Protein 6MPT (pdb70)

Structure (mmCIF, N/CA/C/O backbone):
data_6MPT
#
_entry.id   6MPT
#
_cell.length_a   66.231
_cell.length_b   66.231
_cell.length_c   140.036
_cell.angle_alpha   90.000
_cell.angle_beta   90.000
_cell.angle_gamma   90.000
#
_symmetry.space_group_name_H-M   'P 41 21 2'
#
loop_
_entity.id
_entity.type
_entity.pdbx_description
1 polymer 'Polyisoprenyl-teichoic acid--peptidoglycan teichoic acid transferase TagT'
2 non-polymer 2-(acetylamino)-2-deoxy-1-O-[(S)-{[(R)-{[(2Z,6Z,10E,14E,18E)-3,7,11,15,19,23-hexamethyltetracosa-2,6,10,14,18,22-hexaen-1-yl]oxy}(hydroxy)phosphoryl]oxy}(hydroxy)phosphoryl]-alpha-D-glucopyranose
3 non-polymer 'CHLORIDE ION'
4 water water
#
loop_
_atom_site.group_PDB
_atom_site.id
_atom_site.type_symbol
_atom_site.label_atom_id
_atom_site.label_alt_id
_atom_site.label_comp_id
_atom_site.label_asym_id
_atom_site.label_entity_id
_atom_site.label_seq_id
_atom_site.pdbx_PDB_ins_code
_atom_site.Cartn_x
_atom_site.Cartn_y
_atom_site.Cartn_z
_atom_site.occupancy
_atom_site.B_iso_or_equiv
_atom_site.auth_seq_id
_atom_site.auth_comp_id
_atom_site.auth_asym_id
_atom_site.auth_atom_id
_atom_site.pdbx_PDB_model_num
ATOM 1 N N . HIS A 1 7 ? -30.105 7.167 3.264 1.00 69.06 51 HIS A N 1
ATOM 2 C CA . HIS A 1 7 ? -30.655 7.113 1.915 1.00 69.35 51 HIS A CA 1
ATOM 3 C C . HIS A 1 7 ? -31.315 8.445 1.568 1.00 71.46 51 HIS A C 1
ATOM 4 O O . HIS A 1 7 ? -32.327 8.816 2.163 1.00 70.08 51 HIS A O 1
ATOM 17 N N . VAL A 1 8 ? -30.734 9.164 0.609 1.00 77.22 52 VAL A N 1
ATOM 18 C CA . VAL A 1 8 ? -31.250 10.462 0.182 1.00 80.79 52 VAL A CA 1
ATOM 19 C C . VAL A 1 8 ? -31.168 10.529 -1.337 1.00 68.99 52 VAL A C 1
ATOM 20 O O . VAL A 1 8 ? -30.087 10.365 -1.912 1.00 68.00 52 VAL A O 1
ATOM 33 N N . SER A 1 9 ? -32.303 10.763 -1.987 1.00 72.47 53 SER A N 1
ATOM 34 C CA . SER A 1 9 ? -32.344 10.814 -3.440 1.00 73.66 53 SER A CA 1
ATOM 35 C C . SER A 1 9 ? -31.825 12.154 -3.948 1.00 60.23 53 SER A C 1
ATOM 36 O O . SER A 1 9 ? -31.961 13.191 -3.292 1.00 51.72 53 SER A O 1
ATOM 44 N N . LEU A 1 10 ? -31.217 12.121 -5.131 1.00 54.13 54 LEU A N 1
ATOM 45 C CA . LEU A 1 10 ? -30.742 13.335 -5.773 1.00 50.64 54 LEU A CA 1
ATOM 46 C C . LEU A 1 10 ? -31.894 14.054 -6.467 1.00 51.17 54 LEU A C 1
ATOM 47 O O . LEU A 1 10 ? -32.863 13.436 -6.916 1.00 51.46 54 LEU A O 1
ATOM 63 N N . ALA A 1 11 ? -31.774 15.378 -6.556 1.00 45.66 55 ALA A N 1
ATOM 64 C CA . ALA A 1 11 ? -32.809 16.190 -7.181 1.00 50.07 55 ALA A CA 1
ATOM 65 C C . ALA A 1 11 ? -32.929 15.952 -8.680 1.00 53.94 55 ALA A C 1
ATOM 66 O O . ALA A 1 11 ? -33.905 16.409 -9.283 1.00 56.15 55 ALA A O 1
ATOM 73 N N . ARG A 1 12 ? -31.973 15.253 -9.292 1.00 51.66 56 ARG A N 1
ATOM 74 C CA . ARG A 1 12 ? -31.945 15.115 -10.744 1.00 48.69 56 ARG A CA 1
ATOM 75 C C . ARG A 1 12 ? -32.885 14.035 -11.268 1.00 48.31 56 ARG A C 1
ATOM 76 O O . ARG A 1 12 ? -33.255 14.083 -12.446 1.00 48.26 56 ARG A O 1
ATOM 97 N N . GLY A 1 13 ? -33.274 13.068 -10.439 1.00 49.06 57 GLY A N 1
ATOM 98 C CA . GLY A 1 13 ? -34.213 12.046 -10.868 1.00 49.82 57 GLY A CA 1
ATOM 99 C C . GLY A 1 13 ? -33.776 10.628 -10.562 1.00 47.24 57 GLY A C 1
ATOM 100 O O . GLY A 1 13 ? -33.023 10.393 -9.612 1.00 53.26 57 GLY A O 1
ATOM 104 N N . GLU A 1 14 ? -34.246 9.671 -11.366 1.00 47.55 58 GLU A N 1
ATOM 105 C CA . GLU A 1 14 ? -33.958 8.263 -11.113 1.00 48.25 58 GLU A CA 1
ATOM 106 C C . GLU A 1 14 ? -32.552 7.885 -11.564 1.00 43.90 58 GLU A C 1
ATOM 107 O O . GLU A 1 14 ? -31.866 7.111 -10.886 1.00 41.61 58 GLU A O 1
ATOM 119 N N . GLN A 1 15 ? -32.116 8.401 -12.711 1.00 33.97 59 GLN A N 1
ATOM 120 C CA . GLN A 1 15 ? -30.782 8.143 -13.226 1.00 29.82 59 GLN A CA 1
ATOM 121 C C . GLN A 1 15 ? -30.162 9.452 -13.689 1.00 28.29 59 GLN A C 1
ATOM 122 O O . GLN A 1 15 ? -30.848 10.462 -13.868 1.00 27.66 59 GLN A O 1
ATOM 136 N N . SER A 1 16 ? -28.845 9.422 -13.877 1.00 26.41 60 SER A N 1
ATOM 137 C CA . SER A 1 16 ? -28.124 10.616 -14.294 1.00 25.92 60 SER A CA 1
ATOM 138 C C . SER A 1 16 ? -28.698 11.164 -15.592 1.00 24.43 60 SER A C 1
ATOM 139 O O . SER A 1 16 ? -29.010 10.412 -16.518 1.00 25.99 60 SER A O 1
ATOM 147 N N . VAL A 1 17 ? -28.819 12.492 -15.664 1.00 27.40 61 VAL A N 1
ATOM 148 C CA . VAL A 1 17 ? -29.316 13.119 -16.881 1.00 27.84 61 VAL A CA 1
ATOM 149 C C . VAL A 1 17 ? -28.332 12.957 -18.031 1.00 28.70 61 VAL A C 1
ATOM 150 O O . VAL A 1 17 ? -28.703 13.161 -19.192 1.00 31.73 61 VAL A O 1
ATOM 163 N N . LYS A 1 18 ? -27.079 12.595 -17.742 1.00 27.47 62 LYS A N 1
ATOM 164 C CA . LYS A 1 18 ? -26.079 12.431 -18.790 1.00 28.96 62 LYS A CA 1
ATOM 165 C C . LYS A 1 18 ? -26.255 11.144 -19.583 1.00 28.72 62 LYS A C 1
ATOM 166 O O . LYS A 1 18 ? -25.713 11.039 -20.688 1.00 32.44 62 LYS A O 1
ATOM 185 N N . ARG A 1 19 ? -26.992 10.169 -19.056 1.00 27.81 63 ARG A N 1
ATOM 186 C CA . ARG A 1 19 ? -27.154 8.893 -19.738 1.00 28.33 63 ARG A CA 1
ATOM 187 C C . ARG A 1 19 ? -28.230 8.997 -20.810 1.00 34.21 63 ARG A C 1
ATOM 188 O O . ARG A 1 19 ? -29.353 9.430 -20.537 1.00 29.27 63 ARG A O 1
ATOM 209 N N . ILE A 1 20 ? -27.876 8.598 -22.033 1.00 33.89 64 ILE A N 1
ATOM 210 C CA . ILE A 1 20 ? -28.813 8.646 -23.150 1.00 35.22 64 ILE A CA 1
ATOM 211 C C . ILE A 1 20 ? -29.785 7.472 -23.097 1.00 37.22 64 ILE A C 1
ATOM 212 O O . ILE A 1 20 ? -30.934 7.596 -23.537 1.00 34.21 64 ILE A O 1
ATOM 228 N N . LYS A 1 21 ? -29.352 6.330 -22.573 1.00 34.84 65 LYS A N 1
ATOM 229 C CA . LYS A 1 21 ? -30.159 5.120 -22.520 1.00 33.66 65 LYS A CA 1
ATOM 230 C C . LYS A 1 21 ? -30.548 4.802 -21.082 1.00 34.47 65 LYS A C 1
ATOM 231 O O . LYS A 1 21 ? -30.005 5.356 -20.122 1.00 30.35 65 LYS A O 1
ATOM 250 N N . GLU A 1 22 ? -31.492 3.873 -20.942 1.00 34.87 66 GLU A N 1
ATOM 251 C CA . GLU A 1 22 ? -31.927 3.442 -19.621 1.00 35.16 66 GLU A CA 1
ATOM 252 C C . GLU A 1 22 ? -30.776 2.773 -18.881 1.00 35.73 66 GLU A C 1
ATOM 253 O O . GLU A 1 22 ? -30.074 1.924 -19.436 1.00 40.02 66 GLU A O 1
ATOM 265 N N . PHE A 1 23 ? -30.591 3.159 -17.622 1.00 36.74 67 PHE A N 1
ATOM 266 C CA . PHE A 1 23 ? -29.508 2.642 -16.795 1.00 35.88 67 PHE A CA 1
ATOM 267 C C . PHE A 1 23 ? -29.936 1.341 -16.130 1.00 35.30 67 PHE A C 1
ATOM 268 O O . PHE A 1 23 ? -30.991 1.280 -15.492 1.00 36.29 67 PHE A O 1
ATOM 285 N N . ASP A 1 24 ? -29.118 0.301 -16.293 1.00 36.38 68 ASP A N 1
ATOM 286 C CA . ASP A 1 24 ? -29.348 -0.990 -15.653 1.00 36.34 68 ASP A CA 1
ATOM 287 C C . ASP A 1 24 ? -28.274 -1.205 -14.595 1.00 34.67 68 ASP A C 1
ATOM 288 O O . ASP A 1 24 ? -27.167 -1.657 -14.923 1.00 33.42 68 ASP A O 1
ATOM 297 N N . PRO A 1 25 ? -28.544 -0.912 -13.321 1.00 35.37 69 PRO A N 1
ATOM 298 C CA . PRO A 1 25 ? -27.463 -0.954 -12.322 1.00 38.23 69 PRO A CA 1
ATOM 299 C C . PRO A 1 25 ? -26.838 -2.327 -12.148 1.00 41.56 69 PRO A C 1
ATOM 300 O O . PRO A 1 25 ? -25.674 -2.416 -11.737 1.00 44.33 69 PRO A O 1
ATOM 311 N N . GLY A 1 26 ? -27.567 -3.403 -12.452 1.00 40.95 70 GLY A N 1
ATOM 312 C CA . GLY A 1 26 ? -27.022 -4.737 -12.280 1.00 38.88 70 GLY A CA 1
ATOM 313 C C . GLY A 1 26 ? -26.146 -5.215 -13.417 1.00 39.27 70 GLY A C 1
ATOM 314 O O . GLY A 1 26 ? -25.363 -6.151 -13.226 1.00 41.74 70 GLY A O 1
ATOM 318 N N . LYS A 1 27 ? -26.252 -4.592 -14.594 1.00 34.70 71 LYS A N 1
ATOM 319 C CA . LYS A 1 27 ? -25.540 -5.051 -15.777 1.00 37.13 71 LYS A CA 1
ATOM 320 C C . LYS A 1 27 ? -24.647 -3.999 -16.421 1.00 33.16 71 LYS A C 1
ATOM 321 O O . LYS A 1 27 ? -23.863 -4.349 -17.310 1.00 36.30 71 LYS A O 1
ATOM 340 N N . ASP A 1 28 ? -24.733 -2.737 -16.012 1.00 34.67 72 ASP A N 1
ATOM 341 C CA . ASP A 1 28 ? -23.986 -1.669 -16.661 1.00 29.67 72 ASP A CA 1
ATOM 342 C C . ASP A 1 28 ? -22.782 -1.251 -15.827 1.00 27.98 72 ASP A C 1
ATOM 343 O O . ASP A 1 28 ? -22.783 -1.360 -14.598 1.00 31.31 72 ASP A O 1
ATOM 352 N N . SER A 1 29 ? -21.754 -0.763 -16.515 1.00 28.56 73 SER A N 1
ATOM 353 C CA . SER A 1 29 ? -20.693 -0.035 -15.838 1.00 28.41 73 SER A CA 1
ATOM 354 C C . SER A 1 29 ? -21.283 1.199 -15.165 1.00 29.06 73 SER A C 1
ATOM 355 O O . SER A 1 29 ? -22.291 1.752 -15.611 1.00 29.35 73 SER A O 1
ATOM 363 N N . PHE A 1 30 ? -20.659 1.629 -14.070 1.00 26.75 74 PHE A N 1
ATOM 364 C CA . PHE A 1 30 ? -21.246 2.686 -13.259 1.00 24.33 74 PHE A CA 1
ATOM 365 C C . PHE A 1 30 ? -20.146 3.446 -12.540 1.00 25.73 74 PHE A C 1
ATOM 366 O O . PHE A 1 30 ? -19.013 2.974 -12.427 1.00 25.53 74 PHE A O 1
ATOM 383 N N . SER A 1 31 ? -20.501 4.631 -12.047 1.00 25.54 75 SER A N 1
ATOM 384 C CA . SER A 1 31 ? -19.570 5.521 -11.371 1.00 23.88 75 SER A CA 1
ATOM 385 C C . SER A 1 31 ? -20.073 5.850 -9.971 1.00 27.44 75 SER A C 1
ATOM 386 O O . SER A 1 31 ? -21.281 5.886 -9.716 1.00 26.34 75 SER A O 1
ATOM 394 N N . VAL A 1 32 ? -19.131 6.107 -9.068 1.00 22.27 76 VAL A N 1
ATOM 395 C CA . VAL A 1 32 ? -19.433 6.474 -7.692 1.00 22.96 76 VAL A CA 1
ATOM 396 C C . VAL A 1 32 ? -18.559 7.657 -7.310 1.00 25.00 76 VAL A C 1
ATOM 397 O O . VAL A 1 32 ? -17.334 7.600 -7.459 1.00 26.86 76 VAL A O 1
ATOM 410 N N . LEU A 1 33 ? -19.185 8.714 -6.804 1.00 22.76 77 LEU A N 1
ATOM 411 C CA . LEU A 1 33 ? -18.481 9.887 -6.302 1.00 22.34 77 LEU A CA 1
ATOM 412 C C . LEU A 1 33 ? -18.458 9.821 -4.778 1.00 25.39 77 LEU A C 1
ATOM 413 O O . LEU A 1 33 ? -19.511 9.709 -4.143 1.00 26.25 77 LEU A O 1
ATOM 429 N N . LEU A 1 34 ? -17.263 9.876 -4.197 1.00 24.90 78 LEU A N 1
ATOM 430 C CA . LEU A 1 34 ? -17.089 9.824 -2.751 1.00 23.46 78 LEU A CA 1
ATOM 431 C C . LEU A 1 34 ? -16.640 11.194 -2.264 1.00 26.80 78 LEU A C 1
ATOM 432 O O . LEU A 1 34 ? -15.590 11.692 -2.687 1.00 25.40 78 LEU A O 1
ATOM 448 N N . LEU A 1 35 ? -17.430 11.796 -1.378 1.00 25.89 79 LEU A N 1
ATOM 449 C CA . LEU A 1 35 ? -17.155 13.126 -0.849 1.00 27.15 79 LEU A CA 1
ATOM 450 C C . LEU A 1 35 ? -16.836 13.037 0.638 1.00 27.61 79 LEU A C 1
ATOM 451 O O . LEU A 1 35 ? -17.584 12.425 1.406 1.00 31.14 79 LEU A O 1
ATOM 467 N N . GLY A 1 36 ? -15.723 13.646 1.033 1.00 28.66 80 GLY A N 1
ATOM 468 C CA . GLY A 1 36 ? -15.336 13.747 2.426 1.00 31.18 80 GLY A CA 1
ATOM 469 C C . GLY A 1 36 ? -15.527 15.175 2.909 1.00 30.65 80 GLY A C 1
ATOM 470 O O . GLY A 1 36 ? -14.984 16.116 2.328 1.00 31.41 80 GLY A O 1
ATOM 474 N N . ILE A 1 37 ? -16.293 15.314 3.985 1.00 31.92 81 ILE A N 1
ATOM 475 C CA . ILE A 1 37 ? -16.700 16.609 4.514 1.00 38.41 81 ILE A CA 1
ATOM 476 C C . ILE A 1 37 ? -16.167 16.751 5.931 1.00 42.81 81 ILE A C 1
ATOM 477 O O . ILE A 1 37 ? -16.032 15.765 6.665 1.00 40.62 81 ILE A O 1
ATOM 493 N N . ASP A 1 38 ? -15.842 17.991 6.302 1.00 43.27 82 ASP A N 1
ATOM 494 C CA . ASP A 1 38 ? -15.545 18.351 7.688 1.00 49.29 82 ASP A CA 1
ATOM 495 C C . ASP A 1 38 ? -16.810 18.989 8.263 1.00 57.74 82 ASP A C 1
ATOM 496 O O . ASP A 1 38 ? -17.097 20.165 8.021 1.00 59.71 82 ASP A O 1
ATOM 505 N N . ALA A 1 39 ? -17.568 18.207 9.030 1.00 62.54 83 ALA A N 1
ATOM 506 C CA . ALA A 1 39 ? -18.874 18.624 9.522 1.00 71.19 83 ALA A CA 1
ATOM 507 C C . ALA A 1 39 ? -18.804 19.361 10.856 1.00 80.51 83 ALA A C 1
ATOM 508 O O . ALA A 1 39 ? -19.834 19.485 11.530 1.00 80.06 83 ALA A O 1
ATOM 515 N N . ARG A 1 40 ? -17.620 19.842 11.241 1.00 81.26 84 ARG A N 1
ATOM 516 C CA . ARG A 1 40 ? -17.390 20.569 12.497 1.00 79.32 84 ARG A CA 1
ATOM 517 C C . ARG A 1 40 ? -18.652 20.927 13.280 1.00 97.49 84 ARG A C 1
ATOM 518 O O . ARG A 1 40 ? -18.580 21.524 14.356 1.00 121.91 84 ARG A O 1
ATOM 522 N N . GLN A 1 49 ? -23.551 25.176 3.376 1.00 52.51 93 GLN A N 1
ATOM 523 C CA . GLN A 1 49 ? -23.005 23.840 3.581 1.00 54.90 93 GLN A CA 1
ATOM 524 C C . GLN A 1 49 ? -21.481 23.876 3.633 1.00 51.32 93 GLN A C 1
ATOM 525 O O . GLN A 1 49 ? -20.863 24.906 3.360 1.00 52.24 93 GLN A O 1
ATOM 538 N N . ALA A 1 50 ? -20.882 22.745 3.990 1.00 44.87 94 ALA A N 1
ATOM 539 C CA . ALA A 1 50 ? -19.435 22.651 4.072 1.00 42.52 94 ALA A CA 1
ATOM 540 C C . ALA A 1 50 ? -18.835 22.391 2.697 1.00 39.70 94 ALA A C 1
ATOM 541 O O . ALA A 1 50 ? -19.471 21.810 1.813 1.00 36.56 94 ALA A O 1
ATOM 548 N N . ARG A 1 51 ? -17.595 22.833 2.524 1.00 38.33 95 ARG A N 1
ATOM 549 C CA . ARG A 1 51 ? -16.844 22.499 1.324 1.00 37.31 95 ARG A CA 1
ATOM 550 C C . ARG A 1 51 ? -16.452 21.027 1.361 1.00 36.49 95 ARG A C 1
ATOM 551 O O . ARG A 1 51 ? -16.315 20.428 2.430 1.00 35.90 95 ARG A O 1
ATOM 572 N N . SER A 1 52 ? -16.275 20.438 0.182 1.00 33.06 96 SER A N 1
ATOM 573 C CA . SER A 1 52 ? -15.858 19.044 0.088 1.00 30.89 96 SER A CA 1
ATOM 574 C C . SER A 1 52 ? -14.338 18.990 -0.001 1.00 32.45 96 SER A C 1
ATOM 575 O O . SER A 1 52 ? -13.750 19.487 -0.968 1.00 32.00 96 SER A O 1
ATOM 583 N N . ASP A 1 53 ? -13.704 18.395 1.013 1.00 34.00 97 ASP A N 1
ATOM 584 C CA . ASP A 1 53 ? -12.248 18.346 1.081 1.00 35.63 97 ASP A CA 1
ATOM 585 C C . ASP A 1 53 ? -11.670 17.094 0.437 1.00 33.09 97 ASP A C 1
ATOM 586 O O . ASP A 1 53 ? -10.539 17.129 -0.058 1.00 37.77 97 ASP A O 1
ATOM 595 N N . ALA A 1 54 ? -12.411 15.989 0.443 1.00 28.42 98 ALA A N 1
ATOM 596 C CA . ALA A 1 54 ? -12.052 14.791 -0.301 1.00 28.07 98 ALA A CA 1
ATOM 597 C C . ALA A 1 54 ? -13.076 14.594 -1.407 1.00 23.69 98 ALA A C 1
ATOM 598 O O . ALA A 1 54 ? -14.283 14.666 -1.158 1.00 26.80 98 ALA A O 1
ATOM 605 N N . ASN A 1 55 ? -12.591 14.355 -2.626 1.00 25.49 99 ASN A N 1
ATOM 606 C CA . ASN A 1 55 ? -13.435 14.312 -3.825 1.00 24.95 99 ASN A CA 1
ATOM 607 C C . ASN A 1 55 ? -12.871 13.234 -4.748 1.00 24.42 99 ASN A C 1
ATOM 608 O O . ASN A 1 55 ? -12.062 13.528 -5.632 1.00 29.03 99 ASN A O 1
ATOM 619 N N . VAL A 1 56 ? -13.311 11.993 -4.553 1.00 25.05 100 VAL A N 1
ATOM 620 C CA . VAL A 1 56 ? -12.788 10.850 -5.292 1.00 24.05 100 VAL A CA 1
ATOM 621 C C . VAL A 1 56 ? -13.903 10.264 -6.146 1.00 23.79 100 VAL A C 1
ATOM 622 O O . VAL A 1 56 ? -14.959 9.885 -5.627 1.00 26.44 100 VAL A O 1
ATOM 635 N N . LEU A 1 57 ? -13.659 10.179 -7.449 1.00 23.82 101 LEU A N 1
ATOM 636 C CA . LEU A 1 57 ? -14.575 9.550 -8.389 1.00 24.05 101 LEU A CA 1
ATOM 637 C C . LEU A 1 57 ? -14.016 8.197 -8.803 1.00 23.51 101 LEU A C 1
ATOM 638 O O . LEU A 1 57 ? -12.871 8.104 -9.260 1.00 25.00 101 LEU A O 1
ATOM 654 N N . VAL A 1 58 ? -14.827 7.155 -8.657 1.00 23.52 102 VAL A N 1
ATOM 655 C CA . VAL A 1 58 ? -14.447 5.803 -9.044 1.00 23.93 102 VAL A CA 1
ATOM 656 C C . VAL A 1 58 ? -15.382 5.344 -10.150 1.00 24.48 102 VAL A C 1
ATOM 657 O O . VAL A 1 58 ? -16.608 5.406 -9.999 1.00 27.48 102 VAL A O 1
ATOM 670 N N . THR A 1 59 ? -14.804 4.883 -11.253 1.00 26.59 103 THR A N 1
ATOM 671 C CA . THR A 1 59 ? -15.561 4.348 -12.374 1.00 24.86 103 THR A CA 1
ATOM 672 C C . THR A 1 59 ? -15.288 2.856 -12.488 1.00 27.88 103 THR A C 1
ATOM 673 O O . THR A 1 59 ? -14.127 2.432 -12.525 1.00 28.85 103 THR A O 1
ATOM 684 N N . PHE A 1 60 ? -16.358 2.068 -12.543 1.00 26.89 104 PHE A N 1
ATOM 685 C CA . PHE A 1 60 ? -16.277 0.614 -12.537 1.00 28.30 104 PHE A CA 1
ATOM 686 C C . PHE A 1 60 ? -16.659 0.082 -13.911 1.00 33.03 104 PHE A C 1
ATOM 687 O O . PHE A 1 60 ? -17.778 0.315 -14.381 1.00 32.52 104 PHE A O 1
ATOM 704 N N . ASN A 1 61 ? -15.735 -0.637 -14.543 1.00 31.50 105 ASN A N 1
ATOM 705 C CA . ASN A 1 61 ? -16.001 -1.325 -15.801 1.00 31.93 105 ASN A CA 1
ATOM 706 C C . ASN A 1 61 ? -16.504 -2.722 -15.462 1.00 37.00 105 ASN A C 1
ATOM 707 O O . ASN A 1 61 ? -15.729 -3.581 -15.032 1.00 31.91 105 ASN A O 1
ATOM 718 N N . ARG A 1 62 ? -17.805 -2.947 -15.644 1.00 34.43 106 ARG A N 1
ATOM 719 C CA . ARG A 1 62 ? -18.403 -4.197 -15.190 1.00 36.31 106 ARG A CA 1
ATOM 720 C C . ARG A 1 62 ? -17.882 -5.381 -15.995 1.00 37.06 106 ARG A C 1
ATOM 721 O O . ARG A 1 62 ? -17.523 -6.419 -15.427 1.00 38.25 106 ARG A O 1
ATOM 742 N N . LYS A 1 63 ? -17.828 -5.243 -17.320 1.00 36.64 107 LYS A N 1
ATOM 743 C CA . LYS A 1 63 ? -17.388 -6.351 -18.162 1.00 42.28 107 LYS A CA 1
ATOM 744 C C . LYS A 1 63 ? -15.954 -6.750 -17.839 1.00 42.02 107 LYS A C 1
ATOM 745 O O . LYS A 1 63 ? -15.645 -7.939 -17.693 1.00 39.56 107 LYS A O 1
ATOM 749 N N . GLU A 1 64 ? -15.061 -5.766 -17.720 1.00 39.77 108 GLU A N 1
ATOM 750 C CA . GLU A 1 64 ? -13.650 -6.037 -17.475 1.00 40.49 108 GLU A CA 1
ATOM 751 C C . GLU A 1 64 ? -13.321 -6.219 -15.999 1.00 35.90 108 GLU A C 1
ATOM 752 O O 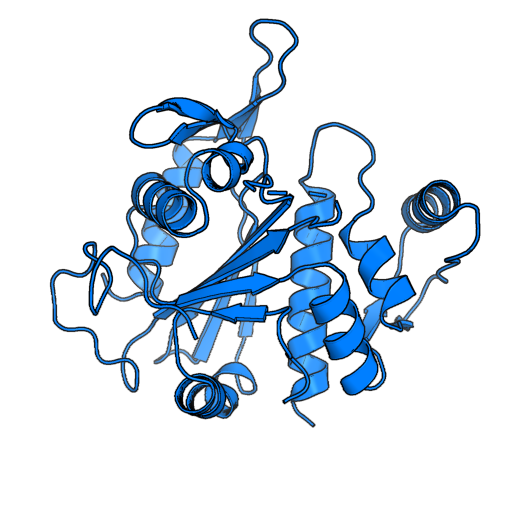. GLU A 1 64 ? -12.191 -6.605 -15.682 1.00 36.75 108 GLU A O 1
ATOM 764 N N . LYS A 1 65 ? -14.268 -5.960 -15.099 1.00 34.81 109 LYS A N 1
ATOM 765 C CA . LYS A 1 65 ? -14.034 -6.059 -13.659 1.00 33.94 109 LYS A CA 1
ATOM 766 C C . LYS A 1 65 ? -12.827 -5.219 -13.247 1.00 35.94 109 LYS A C 1
ATOM 767 O O . LYS A 1 65 ? -11.887 -5.701 -12.611 1.00 32.56 109 LYS A O 1
ATOM 786 N N . THR A 1 66 ? -12.857 -3.942 -13.619 1.00 33.23 110 THR A N 1
ATOM 787 C CA . THR A 1 66 ? -11.792 -3.012 -13.278 1.00 33.18 110 THR A CA 1
ATOM 788 C C . THR A 1 66 ? -12.386 -1.727 -12.725 1.00 33.78 110 THR A C 1
ATOM 789 O O . THR A 1 66 ? -13.528 -1.368 -13.023 1.00 32.18 110 THR A O 1
ATOM 800 N N . ALA A 1 67 ? -11.592 -1.037 -11.912 1.00 34.79 111 ALA A N 1
ATOM 801 C CA . ALA A 1 67 ? -11.966 0.252 -11.355 1.00 30.88 111 ALA A CA 1
ATOM 802 C C . ALA A 1 67 ? -10.852 1.249 -11.622 1.00 34.84 111 ALA A C 1
ATOM 803 O O . ALA A 1 67 ? -9.669 0.898 -11.575 1.00 30.39 111 ALA A O 1
ATOM 810 N N . LYS A 1 68 ? -11.236 2.487 -11.913 1.00 28.76 112 LYS A N 1
ATOM 811 C CA . LYS A 1 68 ? -10.299 3.593 -12.045 1.00 28.44 112 LYS A CA 1
ATOM 812 C C . LYS A 1 68 ? -10.687 4.673 -11.050 1.00 28.66 112 LYS A C 1
ATOM 813 O O . LYS A 1 68 ? -11.849 5.092 -11.004 1.00 25.65 112 LYS A O 1
ATOM 832 N N . MET A 1 69 ? -9.718 5.104 -10.247 1.00 25.03 113 MET A N 1
ATOM 833 C CA . MET A 1 69 ? -9.925 6.131 -9.238 1.00 25.63 113 MET A CA 1
ATOM 834 C C . MET A 1 69 ? -9.344 7.449 -9.720 1.00 25.31 113 MET A C 1
ATOM 835 O O . MET A 1 69 ? -8.270 7.482 -10.327 1.00 24.99 113 MET A O 1
ATOM 849 N N . LEU A 1 70 ? -10.058 8.533 -9.429 1.00 25.44 114 LEU A N 1
ATOM 850 C CA . LEU A 1 70 ? -9.654 9.878 -9.808 1.00 26.25 114 LEU A CA 1
ATOM 851 C C . LEU A 1 70 ? -9.924 10.807 -8.637 1.00 25.19 114 LEU A C 1
ATOM 852 O O . LEU A 1 70 ? -11.040 10.835 -8.112 1.00 24.65 114 LEU A O 1
ATOM 868 N N . SER A 1 71 ? -8.912 11.561 -8.224 1.00 22.17 115 SER A N 1
ATOM 869 C CA . SER A 1 71 ? -9.086 12.594 -7.216 1.00 22.97 115 SER A CA 1
ATOM 870 C C . SER A 1 71 ? -9.240 13.927 -7.933 1.00 24.10 115 SER A C 1
ATOM 871 O O . SER A 1 71 ? -8.360 14.328 -8.701 1.00 29.03 115 SER A O 1
ATOM 879 N N . ILE A 1 72 ? -10.364 14.594 -7.703 1.00 23.49 116 ILE A N 1
ATOM 880 C CA . ILE A 1 72 ? -10.595 15.907 -8.295 1.00 25.47 116 ILE A CA 1
ATOM 881 C C . ILE A 1 72 ? -9.921 16.933 -7.392 1.00 22.15 116 ILE A C 1
ATOM 882 O O . ILE A 1 72 ? -10.319 17.074 -6.227 1.00 26.43 116 ILE A O 1
ATOM 898 N N . PRO A 1 73 ? -8.906 17.659 -7.862 1.00 24.61 117 PRO A N 1
ATOM 899 C CA . PRO A 1 73 ? -8.251 18.645 -6.995 1.00 29.72 117 PRO A CA 1
ATOM 900 C C . PRO A 1 73 ? -9.269 19.599 -6.391 1.00 29.64 117 PRO A C 1
ATOM 901 O O . PRO A 1 73 ? -10.122 20.145 -7.091 1.00 25.38 117 PRO A O 1
ATOM 912 N N . ARG A 1 74 ? -9.181 19.792 -5.073 1.00 26.48 118 ARG A N 1
ATOM 913 C CA . ARG A 1 74 ? -10.169 20.617 -4.389 1.00 28.12 118 ARG A CA 1
ATOM 914 C C . ARG A 1 74 ? -10.201 22.031 -4.952 1.00 29.24 118 ARG A C 1
ATOM 915 O O . ARG A 1 74 ? -11.256 22.675 -4.952 1.00 27.98 118 ARG A O 1
ATOM 936 N N . ASP A 1 75 ? -9.064 22.531 -5.436 1.00 28.08 119 ASP A N 1
ATOM 937 C CA . ASP A 1 75 ? -8.973 23.880 -5.976 1.00 25.68 119 ASP A CA 1
ATOM 938 C C . ASP A 1 75 ? -9.057 23.917 -7.497 1.00 24.60 119 ASP A C 1
ATOM 939 O O . ASP A 1 75 ? -8.760 24.957 -8.096 1.00 23.28 119 ASP A O 1
ATOM 948 N N . ALA A 1 76 ? -9.462 22.818 -8.132 1.00 23.43 120 ALA A N 1
ATOM 949 C CA . ALA A 1 76 ? -9.585 22.790 -9.583 1.00 21.89 120 ALA A CA 1
ATOM 950 C C . ALA A 1 76 ? -10.480 23.924 -10.063 1.00 23.79 120 ALA A C 1
ATOM 951 O O . ALA A 1 76 ? -11.583 24.123 -9.548 1.00 24.53 120 ALA A O 1
ATOM 958 N N . TYR A 1 77 ? -9.994 24.661 -11.058 1.00 22.85 121 TYR A N 1
ATOM 959 C CA . TYR A 1 77 ? -10.689 25.825 -11.607 1.00 25.15 121 TYR A CA 1
ATOM 960 C C . TYR A 1 77 ? -11.732 25.333 -12.603 1.00 23.72 121 TYR A C 1
ATOM 961 O O . TYR A 1 77 ? -11.405 24.975 -13.738 1.00 26.03 121 TYR A O 1
ATOM 979 N N . VAL A 1 78 ? -12.999 25.302 -12.181 1.00 23.41 122 VAL A N 1
ATOM 980 C CA . VAL A 1 78 ? -14.067 24.697 -12.968 1.00 22.92 122 VAL A CA 1
ATOM 981 C C . VAL A 1 78 ? -15.313 25.569 -12.905 1.00 23.26 122 VAL A C 1
ATOM 982 O O . VAL A 1 78 ? -15.482 26.396 -12.007 1.00 23.90 122 VAL A O 1
ATOM 995 N N . ASN A 1 79 ? -16.207 25.355 -13.865 1.00 23.98 123 ASN A N 1
ATOM 996 C CA . ASN A 1 79 ? -17.496 26.029 -13.839 1.00 2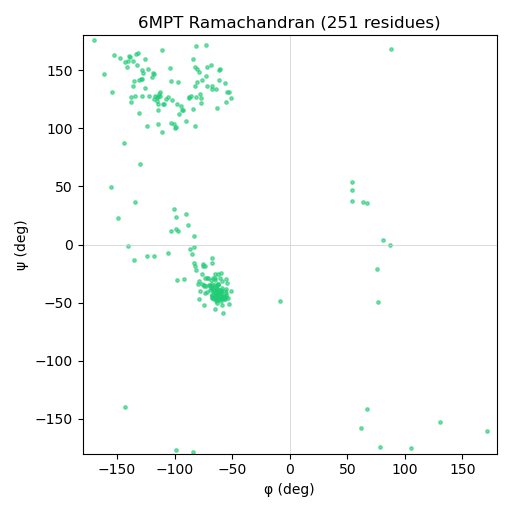4.01 123 ASN A CA 1
ATOM 997 C C . ASN A 1 79 ? -18.394 25.339 -12.824 1.00 25.69 123 ASN A C 1
ATOM 998 O O . ASN A 1 79 ? -18.650 24.135 -12.931 1.00 24.11 123 ASN A O 1
ATOM 1009 N N . ILE A 1 80 ? -18.866 26.096 -11.838 1.00 24.26 124 ILE A N 1
ATOM 1010 C CA . ILE A 1 80 ? -19.912 25.635 -10.934 1.00 24.40 124 ILE A CA 1
ATOM 1011 C C . ILE A 1 80 ? -21.237 26.166 -11.474 1.00 25.35 124 ILE A C 1
ATOM 1012 O O . ILE A 1 80 ? -21.445 27.390 -11.470 1.00 28.76 124 ILE A O 1
ATOM 1028 N N . PRO A 1 81 ? -22.133 25.314 -11.964 1.00 25.00 125 PRO A N 1
ATOM 1029 C CA . PRO A 1 81 ? -23.387 25.812 -12.539 1.00 28.82 125 PRO A CA 1
ATOM 1030 C C . PRO A 1 81 ? -24.098 26.779 -11.605 1.00 29.56 125 PRO A C 1
ATOM 1031 O O . PRO A 1 81 ? -24.369 26.466 -10.443 1.00 28.65 125 PRO A O 1
ATOM 1042 N N . GLY A 1 82 ? -24.401 27.967 -12.126 1.00 34.20 126 GLY A N 1
ATOM 1043 C CA . GLY A 1 82 ? -25.071 28.995 -11.363 1.00 33.20 126 GLY A CA 1
ATOM 1044 C C . GLY A 1 82 ? -24.155 29.893 -10.565 1.00 38.46 126 GLY A C 1
ATOM 1045 O O . GLY A 1 82 ? -24.646 30.811 -9.895 1.00 37.57 126 GLY A O 1
ATOM 1049 N N . HIS A 1 83 ? -22.842 29.666 -10.620 1.00 31.29 127 HIS A N 1
ATOM 1050 C CA . HIS A 1 83 ? -21.900 30.424 -9.813 1.00 33.30 127 HIS A CA 1
ATOM 1051 C C . HIS A 1 83 ? -20.619 30.785 -10.552 1.00 32.28 127 HIS A C 1
ATOM 1052 O O . HIS A 1 83 ? -19.758 31.446 -9.963 1.00 37.47 127 HIS A O 1
ATOM 1066 N N . GLY A 1 84 ? -20.459 30.376 -11.804 1.00 28.89 128 GLY A N 1
ATOM 1067 C CA . GLY A 1 84 ? -19.291 30.742 -12.569 1.00 30.47 128 GLY A CA 1
ATOM 1068 C C . GLY A 1 84 ? -18.074 29.910 -12.210 1.00 28.23 128 GLY A C 1
ATOM 1069 O O . GLY A 1 84 ? -18.136 28.944 -11.443 1.00 28.19 128 GLY A O 1
ATOM 1073 N N . TYR A 1 85 ? -16.945 30.299 -12.798 1.00 27.85 129 TYR A N 1
ATOM 1074 C CA . TYR A 1 85 ? -15.684 29.614 -12.543 1.00 29.76 129 TYR A CA 1
ATOM 1075 C C . TYR A 1 85 ? -15.240 29.847 -11.105 1.00 31.71 129 TYR A C 1
ATOM 1076 O O . TYR A 1 85 ? -15.296 30.968 -10.593 1.00 27.59 129 TYR A O 1
ATOM 1094 N N . ASP A 1 86 ? -14.784 28.783 -10.454 1.00 27.43 130 ASP A N 1
ATOM 1095 C CA . ASP A 1 86 ? -14.485 28.828 -9.026 1.00 24.79 130 ASP A CA 1
ATOM 1096 C C . ASP A 1 86 ? -13.767 27.533 -8.661 1.00 24.72 130 ASP A C 1
ATOM 1097 O O . ASP A 1 86 ? -13.602 26.639 -9.496 1.00 27.27 130 ASP A O 1
ATOM 1106 N N . LYS A 1 87 ? -13.336 27.440 -7.401 1.00 25.93 131 LYS A N 1
ATOM 1107 C CA . LYS A 1 87 ? -12.734 26.212 -6.893 1.00 23.57 131 LYS A CA 1
ATOM 1108 C C . LYS A 1 87 ? -13.776 25.104 -6.817 1.00 24.97 131 LYS A C 1
ATOM 1109 O O . LYS A 1 87 ? -14.876 25.310 -6.293 1.00 24.85 131 LYS A O 1
ATOM 1128 N N . PHE A 1 88 ? -13.413 23.913 -7.295 1.00 20.93 132 PHE A N 1
ATOM 1129 C CA . PHE A 1 88 ? -14.336 22.782 -7.252 1.00 22.74 132 PHE A CA 1
ATOM 1130 C C . PHE A 1 88 ? -14.917 22.576 -5.857 1.00 24.03 132 PHE A C 1
ATOM 1131 O O . PHE A 1 88 ? -16.105 22.259 -5.709 1.00 24.75 132 PHE A O 1
ATOM 1148 N N . THR A 1 89 ? -14.092 22.736 -4.821 1.00 23.70 133 THR A N 1
ATOM 1149 C CA . THR A 1 89 ? -14.529 22.439 -3.461 1.00 27.86 133 THR A CA 1
ATOM 1150 C C . THR A 1 89 ? -15.730 23.276 -3.036 1.00 29.01 133 THR A C 1
ATOM 1151 O O . THR A 1 89 ? -16.479 22.854 -2.147 1.00 27.21 133 THR A O 1
ATOM 1162 N N . HIS A 1 90 ? -15.934 24.446 -3.648 1.00 26.94 134 HIS A N 1
ATOM 1163 C CA . HIS A 1 90 ? -17.028 25.328 -3.259 1.00 28.30 134 HIS A CA 1
ATOM 1164 C C . HIS A 1 90 ? -18.387 24.852 -3.753 1.00 30.72 134 HIS A C 1
ATOM 1165 O O . HIS A 1 90 ? -19.409 25.325 -3.246 1.00 30.90 134 HIS A O 1
ATOM 1179 N N . ALA A 1 91 ? -18.432 23.935 -4.723 1.00 27.54 135 ALA A N 1
ATOM 1180 C CA . ALA A 1 91 ? -19.718 23.473 -5.235 1.00 26.28 135 ALA A CA 1
ATOM 1181 C C . ALA A 1 91 ? -20.574 22.898 -4.112 1.00 31.53 135 ALA A C 1
ATOM 1182 O O . ALA A 1 91 ? -21.766 23.207 -4.000 1.00 27.86 135 ALA A O 1
ATOM 1189 N N . HIS A 1 92 ? -19.973 22.067 -3.259 1.00 27.99 136 HIS A N 1
ATOM 1190 C CA . HIS A 1 92 ? -20.715 21.479 -2.150 1.00 30.83 136 HIS A CA 1
ATOM 1191 C C . HIS A 1 92 ? -21.141 22.539 -1.143 1.00 34.44 136 HIS A C 1
ATOM 1192 O O . HIS A 1 92 ? -22.169 22.380 -0.473 1.00 32.68 136 HIS A O 1
ATOM 1206 N N . ALA A 1 93 ? -20.372 23.622 -1.024 1.00 32.09 137 ALA A N 1
ATOM 1207 C CA . ALA A 1 93 ? -20.738 24.689 -0.100 1.00 37.39 137 ALA A CA 1
ATOM 1208 C C . ALA A 1 93 ? -21.901 25.512 -0.641 1.00 40.52 137 ALA A C 1
ATOM 1209 O O . ALA A 1 93 ? -22.759 25.962 0.127 1.00 38.91 137 ALA A O 1
ATOM 1216 N N . TYR A 1 94 ? -21.951 25.713 -1.960 1.00 34.24 138 TYR A N 1
ATOM 1217 C CA . TYR A 1 94 ? -23.018 26.515 -2.548 1.00 35.85 138 TYR A CA 1
ATOM 1218 C C . TYR A 1 94 ? -24.316 25.733 -2.706 1.00 35.60 138 TYR A C 1
ATOM 1219 O O . TYR A 1 94 ? -25.397 26.319 -2.582 1.00 39.79 138 TYR A O 1
ATOM 1237 N N . GLY A 1 95 ? -24.243 24.432 -2.984 1.00 33.97 139 GLY A N 1
ATOM 1238 C CA . GLY A 1 95 ? -25.446 23.671 -3.267 1.00 34.65 139 GLY A CA 1
ATOM 1239 C C . GLY A 1 95 ? -25.406 22.210 -2.865 1.00 32.14 139 GLY A C 1
ATOM 1240 O O . GLY A 1 95 ? -26.159 21.398 -3.410 1.00 35.44 139 GLY A O 1
ATOM 1244 N N . GLY A 1 96 ? -24.538 21.857 -1.921 1.00 33.59 140 GLY A N 1
ATOM 1245 C CA . GLY A 1 96 ? -24.531 20.504 -1.405 1.00 34.46 140 GLY A CA 1
ATOM 1246 C C . GLY A 1 96 ? -24.204 19.459 -2.463 1.00 32.40 140 GLY A C 1
ATOM 1247 O O . GLY A 1 96 ? -23.613 19.739 -3.509 1.00 32.63 140 GLY A O 1
ATOM 1251 N N . VAL A 1 97 ? -24.622 18.225 -2.170 1.00 32.38 141 VAL A N 1
ATOM 1252 C CA . VAL A 1 97 ? -24.248 17.091 -3.011 1.00 33.14 141 VAL A CA 1
ATOM 1253 C C . VAL A 1 97 ? -24.830 17.242 -4.411 1.00 32.10 141 VAL A C 1
ATOM 1254 O O . VAL A 1 97 ? -24.196 16.866 -5.405 1.00 29.74 141 VAL A O 1
ATOM 1267 N N . ASP A 1 98 ? -26.038 17.795 -4.518 1.00 30.87 142 ASP A N 1
ATOM 1268 C CA . ASP A 1 98 ? -26.656 17.968 -5.829 1.00 33.48 142 ASP A CA 1
ATOM 1269 C C . ASP A 1 98 ? -25.762 18.788 -6.752 1.00 30.36 142 ASP A C 1
ATOM 1270 O O . ASP A 1 98 ? -25.536 18.417 -7.910 1.00 28.86 142 ASP A O 1
ATOM 1279 N N . LEU A 1 99 ? -25.232 19.904 -6.253 1.00 28.04 143 LEU A N 1
ATOM 1280 C CA . LEU A 1 99 ? -24.437 20.786 -7.098 1.00 27.82 143 LEU A CA 1
ATOM 1281 C C . LEU A 1 99 ? -23.041 20.228 -7.348 1.00 28.09 143 LEU A C 1
ATOM 1282 O O . LEU A 1 99 ? -22.485 20.426 -8.434 1.00 24.11 143 LEU A O 1
ATOM 1298 N N . THR A 1 100 ? -22.462 19.527 -6.374 1.00 26.24 144 THR A N 1
ATOM 1299 C CA . THR A 1 100 ? -21.201 18.840 -6.629 1.00 25.64 144 THR A CA 1
ATOM 1300 C C . THR A 1 100 ? -21.362 17.835 -7.760 1.00 24.30 144 THR A C 1
ATOM 1301 O O . THR A 1 100 ? -20.536 17.775 -8.677 1.00 23.92 144 THR A O 1
ATOM 1312 N N . VAL A 1 101 ? -22.438 17.045 -7.721 1.00 23.52 145 VAL A N 1
ATOM 1313 C CA . VAL A 1 101 ? -22.684 16.073 -8.782 1.00 22.97 145 VAL A CA 1
ATOM 1314 C C . VAL A 1 101 ? -22.813 16.781 -10.125 1.00 25.98 145 VAL A C 1
ATOM 1315 O O . VAL A 1 101 ? -22.220 16.363 -11.126 1.00 23.49 145 VAL A O 1
ATOM 1328 N N . LYS A 1 102 ? -23.588 17.869 -10.169 1.00 26.15 146 LYS A N 1
ATOM 1329 C CA . LYS A 1 102 ? -23.736 18.612 -11.417 1.00 24.32 146 LYS A CA 1
ATOM 1330 C C . LYS A 1 102 ? -22.388 19.127 -11.910 1.00 21.77 146 LYS A C 1
ATOM 1331 O O . LYS A 1 102 ? -22.090 19.060 -13.109 1.00 24.22 146 LYS A O 1
ATOM 1350 N N . THR A 1 103 ? -21.552 19.623 -10.996 1.00 23.30 147 THR A N 1
ATOM 1351 C CA . THR A 1 103 ? -20.244 20.145 -11.386 1.00 23.51 147 THR A CA 1
ATOM 1352 C C . THR A 1 103 ? -19.352 19.046 -11.957 1.00 23.55 147 THR A C 1
ATOM 1353 O O . THR A 1 103 ? -18.648 19.262 -12.951 1.00 24.17 147 THR A O 1
ATOM 1364 N N . VAL A 1 104 ? -19.358 17.863 -11.339 1.00 23.39 148 VAL A N 1
ATOM 1365 C CA . VAL A 1 104 ? -18.559 16.751 -11.853 1.00 21.48 148 VAL A CA 1
ATOM 1366 C C . VAL A 1 104 ? -19.057 16.333 -13.229 1.00 23.73 148 VAL A C 1
ATOM 1367 O O . VAL A 1 104 ? -18.269 16.126 -14.159 1.00 22.43 148 VAL A O 1
ATOM 1380 N N . GLU A 1 105 ? -20.377 16.183 -13.379 1.00 22.55 149 GLU A N 1
ATOM 1381 C CA . GLU A 1 105 ? -20.912 15.736 -14.659 1.00 22.69 149 GLU A CA 1
ATOM 1382 C C . GLU A 1 105 ? -20.594 16.726 -15.770 1.00 20.89 149 GLU A C 1
ATOM 1383 O O . GLU A 1 105 ? -20.362 16.314 -16.913 1.00 24.04 149 GLU A O 1
ATOM 1395 N N . GLU A 1 106 ? -20.565 18.026 -15.464 1.00 23.64 150 GLU A N 1
ATOM 1396 C CA . GLU A 1 106 ? -20.200 19.006 -16.484 1.00 27.00 150 GLU A CA 1
ATOM 1397 C C . GLU A 1 106 ? -18.705 18.961 -16.776 1.00 27.38 150 GLU A C 1
ATOM 1398 O O . GLU A 1 106 ? -18.289 19.016 -17.940 1.00 27.52 150 GLU A O 1
ATOM 1410 N N . MET A 1 107 ? -17.888 18.841 -15.730 1.00 23.21 151 MET A N 1
ATOM 1411 C CA . MET A 1 107 ? -16.438 18.866 -15.892 1.00 27.07 151 MET A CA 1
ATOM 1412 C C . MET A 1 107 ? -15.951 17.690 -16.728 1.00 27.59 151 MET A C 1
ATOM 1413 O O . MET A 1 107 ? -15.093 17.852 -17.605 1.00 27.47 151 MET A O 1
ATOM 1427 N N . LEU A 1 108 ? -16.488 16.495 -16.472 1.00 24.29 152 LEU A N 1
ATOM 1428 C CA . LEU A 1 108 ? -15.995 15.274 -17.090 1.00 25.41 152 LEU A CA 1
ATOM 1429 C C . LEU A 1 108 ? -16.907 14.722 -18.175 1.00 23.70 152 LEU A C 1
ATOM 1430 O O . LEU A 1 108 ? -16.515 13.770 -18.859 1.00 26.63 152 LEU A O 1
ATOM 1446 N N . ASP A 1 109 ? -18.096 15.292 -18.356 1.00 24.92 153 ASP A N 1
ATOM 1447 C CA . ASP A 1 109 ? -19.030 14.851 -19.386 1.00 27.32 153 ASP A CA 1
ATOM 1448 C C . ASP A 1 109 ? -19.301 13.353 -19.263 1.00 27.44 153 ASP A C 1
ATOM 1449 O O . ASP A 1 109 ? -19.255 12.600 -20.239 1.00 28.58 153 ASP A O 1
ATOM 1458 N N . ILE A 1 110 ? -19.572 12.922 -18.035 1.00 25.59 154 ILE A N 1
ATOM 1459 C CA . ILE A 1 110 ? -19.955 11.540 -17.751 1.00 25.28 154 ILE A CA 1
ATOM 1460 C C . ILE A 1 110 ? -21.064 11.547 -16.715 1.00 22.14 154 ILE A C 1
ATOM 1461 O O . ILE A 1 110 ? -21.268 12.541 -16.005 1.00 23.46 154 ILE A O 1
ATOM 1477 N N . PRO A 1 111 ? -21.794 10.439 -16.595 1.00 24.04 155 PRO A N 1
ATOM 1478 C CA . PRO A 1 111 ? -22.762 10.321 -15.502 1.00 25.47 155 PRO A CA 1
ATOM 1479 C C . PRO A 1 111 ? -22.076 10.025 -14.178 1.00 22.59 155 PRO A C 1
ATOM 1480 O O . PRO A 1 111 ? -21.100 9.275 -14.114 1.00 24.07 155 PRO A O 1
ATOM 1491 N N . VAL A 1 112 ? -22.590 10.642 -13.122 1.00 24.32 156 VAL A N 1
ATOM 1492 C CA . VAL A 1 112 ? -22.293 10.253 -11.750 1.00 22.17 156 VAL A CA 1
ATOM 1493 C C . VAL A 1 112 ? -23.505 9.479 -11.254 1.00 24.07 156 VAL A C 1
ATOM 1494 O O . VAL A 1 112 ? -24.556 10.065 -10.966 1.00 25.04 156 VAL A O 1
ATOM 1507 N N . ASP A 1 113 ? -23.368 8.159 -11.173 1.00 25.23 157 ASP A N 1
ATOM 1508 C CA . ASP A 1 113 ? -24.516 7.313 -10.866 1.00 25.25 157 ASP A CA 1
ATOM 1509 C C . ASP A 1 113 ? -24.830 7.320 -9.376 1.00 28.37 157 ASP A C 1
ATOM 1510 O O . ASP A 1 113 ? -25.990 7.475 -8.980 1.00 27.03 157 ASP A O 1
ATOM 1519 N N . TYR A 1 114 ? -23.810 7.160 -8.539 1.00 25.34 158 TYR A N 1
ATOM 1520 C CA . TYR A 1 114 ? -23.987 7.113 -7.098 1.00 27.79 158 TYR A CA 1
ATOM 1521 C C . TYR A 1 114 ? -23.043 8.107 -6.443 1.00 28.28 158 TYR A C 1
ATOM 1522 O O . TYR A 1 114 ? -21.961 8.393 -6.962 1.00 26.54 158 TYR A O 1
ATOM 1540 N N . VAL A 1 115 ? -23.468 8.638 -5.301 1.00 27.85 159 VAL A N 1
ATOM 1541 C CA . VAL A 1 115 ? -22.647 9.541 -4.508 1.00 27.77 159 VAL A CA 1
ATOM 1542 C C . VAL A 1 115 ? -22.740 9.127 -3.048 1.00 34.17 159 VAL A C 1
ATOM 1543 O O . VAL A 1 115 ? -23.811 8.738 -2.567 1.00 32.93 159 VAL A O 1
ATOM 1556 N N . VAL A 1 116 ? -21.611 9.200 -2.348 1.00 29.63 160 VAL A N 1
ATOM 1557 C CA . VAL A 1 116 ? -21.528 8.884 -0.929 1.00 27.53 160 VAL A CA 1
ATOM 1558 C C . VAL A 1 116 ? -20.855 10.055 -0.232 1.00 31.53 160 VAL A C 1
ATOM 1559 O O . VAL A 1 116 ? -19.770 10.483 -0.642 1.00 31.94 160 VAL A O 1
ATOM 1572 N N . GLU A 1 117 ? -21.493 10.571 0.813 1.00 31.39 161 GLU A N 1
ATOM 1573 C CA . GLU A 1 117 ? -20.974 11.693 1.583 1.00 34.38 161 GLU A CA 1
ATOM 1574 C C . GLU A 1 117 ? -20.660 11.228 2.999 1.00 38.50 161 GLU A C 1
ATOM 1575 O O . GLU A 1 117 ? -21.517 10.642 3.668 1.00 36.05 161 GLU A O 1
ATOM 1587 N N . SER A 1 118 ? -19.434 11.492 3.450 1.00 36.10 162 SER A N 1
ATOM 1588 C CA . SER A 1 118 ? -18.955 11.029 4.745 1.00 33.38 162 SER A CA 1
ATOM 1589 C C . SER A 1 118 ? -18.362 12.186 5.535 1.00 33.71 162 SER A C 1
ATOM 1590 O O . SER A 1 118 ? -17.706 13.065 4.969 1.00 37.46 162 SER A O 1
ATOM 15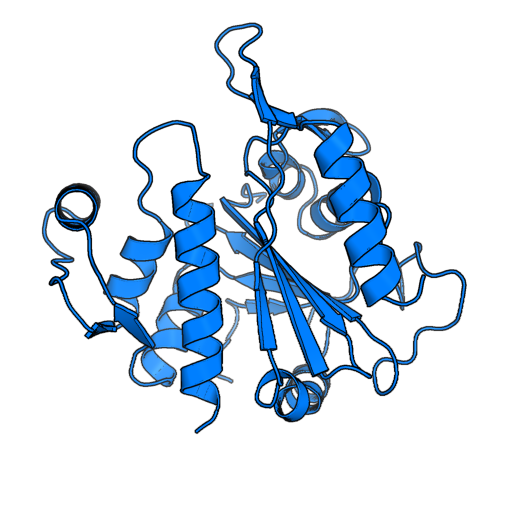98 N N . ASN A 1 119 ? -18.593 12.175 6.845 1.00 33.01 163 ASN A N 1
ATOM 1599 C CA . ASN A 1 119 ? -17.888 13.048 7.766 1.00 35.53 163 ASN A CA 1
ATOM 1600 C C . ASN A 1 119 ? -16.750 12.265 8.419 1.00 32.21 163 ASN A C 1
ATOM 1601 O O . ASN A 1 119 ? -16.501 11.102 8.095 1.00 32.19 163 ASN A O 1
ATOM 1612 N N . PHE A 1 120 ? -16.043 12.917 9.346 1.00 33.46 164 PHE A N 1
ATOM 1613 C CA . PHE A 1 120 ? -14.921 12.260 10.012 1.00 36.20 164 PHE A CA 1
ATOM 1614 C C . PHE A 1 120 ? -15.379 11.011 10.754 1.00 33.55 164 PHE A C 1
ATOM 1615 O O . PHE A 1 120 ? -14.713 9.969 10.708 1.00 34.02 164 PHE A O 1
ATOM 1632 N N . THR A 1 121 ? -16.520 11.095 11.439 1.00 35.98 165 THR A N 1
ATOM 1633 C CA . THR A 1 121 ? -16.952 10.012 12.317 1.00 34.73 165 THR A CA 1
ATOM 1634 C C . THR A 1 121 ? -17.256 8.741 11.531 1.00 35.78 165 THR A C 1
ATOM 1635 O O . THR A 1 121 ? -16.856 7.643 11.935 1.00 34.44 165 THR A O 1
ATOM 1646 N N . ALA A 1 122 ? -17.978 8.863 10.413 1.00 34.01 166 ALA A N 1
ATOM 1647 C CA . ALA A 1 122 ? -18.268 7.684 9.601 1.00 34.90 166 ALA A CA 1
ATOM 1648 C C . ALA A 1 122 ? -16.984 7.019 9.125 1.00 30.44 166 ALA A C 1
ATOM 1649 O O . ALA A 1 122 ? -16.878 5.787 9.116 1.00 31.03 166 ALA A O 1
ATOM 1656 N N . PHE A 1 123 ? -15.997 7.820 8.721 1.00 31.55 167 PHE A N 1
ATOM 1657 C CA . PHE A 1 123 ? -14.735 7.264 8.243 1.00 30.95 167 PHE A CA 1
ATOM 1658 C C . PHE A 1 123 ? -14.029 6.486 9.347 1.00 28.16 167 PHE A C 1
ATOM 1659 O O . PHE A 1 123 ? -13.622 5.336 9.151 1.00 30.99 167 PHE A O 1
ATOM 1676 N N . GLU A 1 124 ? -13.878 7.102 10.523 1.00 32.34 168 GLU A N 1
ATOM 1677 C CA . GLU A 1 124 ? -13.217 6.429 11.639 1.00 31.68 168 GLU A CA 1
ATOM 1678 C C . GLU A 1 124 ? -13.940 5.140 12.012 1.00 31.28 168 GLU A C 1
ATOM 1679 O O . GLU A 1 124 ? -13.308 4.099 12.228 1.00 31.13 168 GLU A O 1
ATOM 1691 N N . ASP A 1 125 ? -15.270 5.193 12.103 1.00 33.96 169 ASP A N 1
ATOM 1692 C CA . ASP A 1 125 ? -16.028 4.010 12.499 1.00 35.00 169 ASP A CA 1
ATOM 1693 C C . ASP A 1 125 ? -15.880 2.889 11.478 1.00 33.44 169 ASP A C 1
ATOM 1694 O O . ASP A 1 125 ? -15.780 1.713 11.849 1.00 33.23 169 ASP A O 1
ATOM 1703 N N . VAL A 1 126 ? -15.861 3.228 10.188 1.00 30.26 170 VAL A N 1
ATOM 1704 C CA . VAL A 1 126 ? -15.697 2.207 9.157 1.00 29.40 170 VAL A CA 1
ATOM 1705 C C . VAL A 1 126 ? -14.336 1.536 9.294 1.00 30.05 170 VAL A C 1
ATOM 1706 O O . VAL A 1 126 ? -14.222 0.306 9.253 1.00 31.49 170 VAL A O 1
ATOM 1719 N N . VAL A 1 127 ? -13.283 2.337 9.451 1.00 26.59 171 VAL A N 1
ATOM 1720 C CA . VAL A 1 127 ? -11.936 1.779 9.558 1.00 27.65 171 VAL A CA 1
ATOM 1721 C C . VAL A 1 127 ? -11.832 0.883 10.786 1.00 26.42 171 VAL A C 1
ATOM 1722 O O . VAL A 1 127 ? -11.288 -0.227 10.726 1.00 30.42 171 VAL A O 1
ATOM 1735 N N . ASN A 1 128 ? -12.351 1.351 11.920 1.00 30.51 172 ASN A N 1
ATOM 1736 C CA . ASN A 1 128 ? -12.256 0.565 13.143 1.00 31.04 172 ASN A CA 1
ATOM 1737 C C . ASN A 1 128 ? -13.124 -0.687 13.078 1.00 31.85 172 ASN A C 1
ATOM 1738 O O . ASN A 1 128 ? -12.737 -1.732 13.612 1.00 32.70 172 ASN A O 1
ATOM 1749 N N . GLU A 1 129 ? -14.284 -0.616 12.419 1.00 33.02 173 GLU A N 1
ATOM 1750 C CA . GLU A 1 129 ? -15.110 -1.812 12.275 1.00 34.38 173 GLU A CA 1
ATOM 1751 C C . GLU A 1 129 ? -14.409 -2.871 11.440 1.00 34.29 173 GLU A C 1
ATOM 1752 O O . GLU A 1 129 ? -14.651 -4.070 11.627 1.00 36.35 173 GLU A O 1
ATOM 1764 N N . LEU A 1 130 ? -13.549 -2.454 10.516 1.00 30.21 174 LEU A N 1
ATOM 1765 C CA . LEU A 1 130 ? -12.738 -3.375 9.733 1.00 31.23 174 LEU A CA 1
ATOM 1766 C C . LEU A 1 130 ? -11.472 -3.817 10.465 1.00 29.27 174 LEU A C 1
ATOM 1767 O O . LEU A 1 130 ? -10.635 -4.496 9.863 1.00 32.29 174 LEU A O 1
ATOM 1783 N N . ASN A 1 131 ? -11.324 -3.456 11.740 1.00 30.03 175 ASN A N 1
ATOM 1784 C CA . ASN A 1 131 ? -10.128 -3.781 12.521 1.00 32.02 175 ASN A CA 1
ATOM 1785 C C . ASN A 1 131 ? -8.891 -3.103 11.936 1.00 30.28 175 ASN A C 1
ATOM 1786 O O . ASN A 1 131 ? -7.788 -3.657 11.951 1.00 30.18 175 ASN A O 1
ATOM 1797 N N . GLY A 1 132 ? -9.076 -1.884 11.433 1.00 29.48 176 GLY A N 1
ATOM 1798 C CA . GLY A 1 132 ? -7.995 -1.108 10.864 1.00 27.61 176 GLY A CA 1
ATOM 1799 C C . GLY A 1 132 ? -7.783 -1.392 9.387 1.00 26.87 176 GLY A C 1
ATOM 1800 O O . GLY A 1 132 ? -8.318 -2.341 8.811 1.00 27.29 176 GLY A O 1
ATOM 1804 N N . VAL A 1 133 ? -6.972 -0.542 8.761 1.00 24.65 177 VAL A N 1
ATOM 1805 C CA . VAL A 1 133 ? -6.632 -0.702 7.355 1.00 23.26 177 VAL A CA 1
ATOM 1806 C C . VAL A 1 133 ? -5.120 -0.688 7.207 1.00 23.69 177 VAL A C 1
ATOM 1807 O O . VAL A 1 133 ? -4.404 -0.014 7.954 1.00 26.10 177 VAL A O 1
ATOM 1820 N N . LYS A 1 134 ? -4.641 -1.444 6.227 1.00 27.34 178 LYS A N 1
ATOM 1821 C CA . LYS A 1 134 ? -3.218 -1.636 6.006 1.00 27.22 178 LYS A CA 1
ATOM 1822 C C . LYS A 1 134 ? -2.677 -0.527 5.113 1.00 29.78 178 LYS A C 1
ATOM 1823 O O . LYS A 1 134 ? -3.204 -0.281 4.023 1.00 26.02 178 LYS A O 1
ATOM 1842 N N . VAL A 1 135 ? -1.631 0.143 5.587 1.00 26.82 179 VAL A N 1
ATOM 1843 C CA . VAL A 1 135 ? -0.962 1.201 4.840 1.00 26.50 179 VAL A CA 1
ATOM 1844 C C . VAL A 1 135 ? 0.537 1.000 4.991 1.00 25.42 179 VAL A C 1
ATOM 1845 O O . VAL A 1 135 ? 1.026 0.702 6.085 1.00 24.53 179 VAL A O 1
ATOM 1858 N N . THR A 1 136 ? 1.263 1.133 3.888 1.00 23.54 180 THR A N 1
ATOM 1859 C CA . THR A 1 136 ? 2.723 1.082 3.908 1.00 24.20 180 THR A CA 1
ATOM 1860 C C . THR A 1 136 ? 3.219 2.524 3.898 1.00 26.02 180 THR A C 1
ATOM 1861 O O . THR A 1 136 ? 3.224 3.184 2.856 1.00 25.19 180 THR A O 1
ATOM 1872 N N . VAL A 1 137 ? 3.609 3.011 5.071 1.00 24.24 181 VAL A N 1
ATOM 1873 C CA . VAL A 1 137 ? 4.141 4.360 5.225 1.00 24.69 181 VAL A CA 1
ATOM 1874 C C . VAL A 1 137 ? 5.606 4.362 4.818 1.00 26.31 181 VAL A C 1
ATOM 1875 O O . VAL A 1 137 ? 6.357 3.430 5.133 1.00 26.06 181 VAL A O 1
ATOM 1888 N N . LYS A 1 138 ? 6.025 5.419 4.121 1.00 25.25 182 LYS A N 1
ATOM 1889 C CA . LYS A 1 138 ? 7.361 5.448 3.540 1.00 26.40 182 LYS A CA 1
ATOM 1890 C C . LYS A 1 138 ? 8.109 6.760 3.729 1.00 30.67 182 LYS A C 1
ATOM 1891 O O . LYS A 1 138 ? 9.323 6.778 3.502 1.00 30.75 182 LYS A O 1
ATOM 1910 N N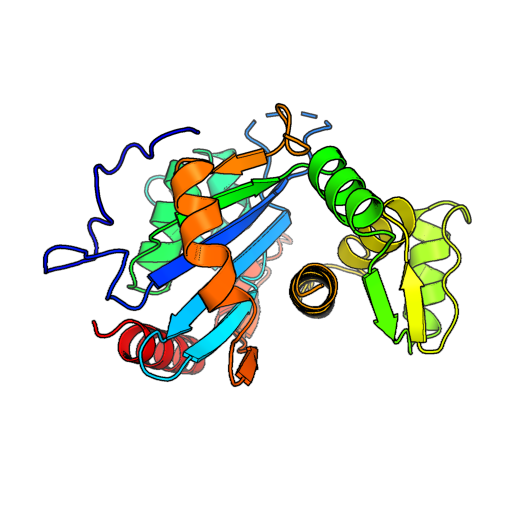 . SER A 1 139 ? 7.456 7.843 4.137 1.00 28.01 183 SER A N 1
ATOM 1911 C CA . SER A 1 139 ? 8.068 9.168 4.146 1.00 28.96 183 SER A CA 1
ATOM 1912 C C . SER A 1 139 ? 8.216 9.676 5.572 1.00 27.11 183 SER A C 1
ATOM 1913 O O . SER A 1 139 ? 7.220 9.838 6.286 1.00 27.88 183 SER A O 1
ATOM 1921 N N . ASP A 1 140 ? 9.458 9.957 5.973 1.00 30.73 184 ASP A N 1
ATOM 1922 C CA . ASP A 1 140 ? 9.683 10.626 7.249 1.00 33.16 184 ASP A CA 1
ATOM 1923 C C . ASP A 1 140 ? 8.988 11.981 7.283 1.00 31.27 184 ASP A C 1
ATOM 1924 O O . ASP A 1 140 ? 8.428 12.371 8.312 1.00 29.47 184 ASP A O 1
ATOM 1933 N N . LYS A 1 141 ? 9.003 12.709 6.162 1.00 32.94 185 LYS A N 1
ATOM 1934 C CA . LYS A 1 141 ? 8.376 14.028 6.133 1.00 33.45 185 LYS A CA 1
ATOM 1935 C C . LYS A 1 141 ? 6.881 13.932 6.411 1.00 31.35 185 LYS A C 1
ATOM 1936 O O . LYS A 1 141 ? 6.316 14.784 7.108 1.00 30.22 185 LYS A O 1
ATOM 1955 N N . VAL A 1 142 ? 6.223 12.901 5.877 1.00 28.89 186 VAL A N 1
ATOM 1956 C CA . VAL A 1 142 ? 4.799 12.708 6.135 1.00 26.61 186 VAL A CA 1
ATOM 1957 C C . VAL A 1 142 ? 4.569 12.361 7.601 1.00 26.21 186 VAL A C 1
ATOM 1958 O O . VAL A 1 142 ? 3.664 12.900 8.246 1.00 25.93 186 VAL A O 1
ATOM 1971 N N . ILE A 1 143 ? 5.371 11.440 8.144 1.00 26.68 187 ILE A N 1
ATOM 1972 C CA . ILE A 1 143 ? 5.259 11.113 9.562 1.00 26.09 187 ILE A CA 1
ATOM 1973 C C . ILE A 1 143 ? 5.396 12.373 10.403 1.00 28.51 187 ILE A C 1
ATOM 1974 O O . ILE A 1 143 ? 4.647 12.583 11.365 1.00 26.95 187 ILE A O 1
ATOM 1990 N N . GLN A 1 144 ? 6.356 13.230 10.053 1.00 28.25 188 GLN A N 1
ATOM 1991 C CA . GLN A 1 144 ? 6.611 14.424 10.848 1.00 30.49 188 GLN A CA 1
ATOM 1992 C C . GLN A 1 144 ? 5.444 15.400 10.764 1.00 31.41 188 GLN A C 1
ATOM 1993 O O . GLN A 1 144 ? 5.022 15.963 11.781 1.00 32.85 188 GLN A O 1
ATOM 2007 N N . GLN A 1 145 ? 4.897 15.609 9.567 1.00 30.02 189 GLN A N 1
ATOM 2008 C CA . GLN A 1 145 ? 3.820 16.584 9.434 1.00 33.35 189 GLN A CA 1
ATOM 2009 C C . GLN A 1 145 ? 2.555 16.109 10.137 1.00 31.05 189 GLN A C 1
ATOM 2010 O O . GLN A 1 145 ? 1.811 16.918 10.703 1.00 34.24 189 GLN A O 1
ATOM 2024 N N . ILE A 1 146 ? 2.291 14.801 10.111 1.00 27.51 190 ILE A N 1
ATOM 2025 C CA . ILE A 1 146 ? 1.142 14.265 10.833 1.00 25.15 190 ILE A CA 1
ATOM 2026 C C . ILE A 1 146 ? 1.323 14.464 12.331 1.00 28.46 190 ILE A C 1
ATOM 2027 O O . ILE A 1 146 ? 0.377 14.810 13.051 1.00 28.01 190 ILE A O 1
ATOM 2043 N N . LYS A 1 147 ? 2.538 14.232 12.827 1.00 29.21 191 LYS A N 1
ATOM 2044 C CA . LYS A 1 147 ? 2.840 14.537 14.220 1.00 28.55 191 LYS A CA 1
ATOM 2045 C C . LYS A 1 147 ? 2.488 15.983 14.542 1.00 31.22 191 LYS A C 1
ATOM 2046 O O . LYS A 1 147 ? 1.849 16.268 15.562 1.00 31.89 191 LYS A O 1
ATOM 2065 N N . LYS A 1 148 ? 2.890 16.910 13.669 1.00 30.67 192 LYS A N 1
ATOM 2066 C CA . LYS A 1 148 ? 2.575 18.321 13.872 1.00 33.20 192 LYS A CA 1
ATOM 2067 C C . LYS A 1 148 ? 1.070 18.560 13.831 1.00 35.27 192 LYS A C 1
ATOM 2068 O O . LYS A 1 148 ? 0.517 19.262 14.685 1.00 34.17 192 LYS A O 1
ATOM 2087 N N . ASP A 1 149 ? 0.391 17.986 12.833 1.00 34.44 193 ASP A N 1
ATOM 2088 C CA . ASP A 1 149 ? -1.052 18.171 12.709 1.00 31.80 193 ASP A CA 1
ATOM 2089 C C . ASP A 1 149 ? -1.774 17.769 13.986 1.00 29.97 193 ASP A C 1
ATOM 2090 O O . ASP A 1 149 ? -2.713 18.447 14.418 1.00 34.44 193 ASP A O 1
ATOM 2099 N N . THR A 1 150 ? -1.362 16.660 14.594 1.00 27.71 194 THR A N 1
ATOM 2100 C CA . THR A 1 150 ? -2.096 16.050 15.692 1.00 28.30 194 THR A CA 1
ATOM 2101 C C . THR A 1 150 ? -1.464 16.320 17.050 1.00 29.21 194 THR A C 1
ATOM 2102 O O . THR A 1 150 ? -1.865 15.700 18.039 1.00 31.12 194 THR A O 1
ATOM 2113 N N . LYS A 1 151 ? -0.496 17.231 17.127 1.00 33.26 195 LYS A N 1
ATOM 2114 C CA . LYS A 1 151 ? 0.175 17.529 18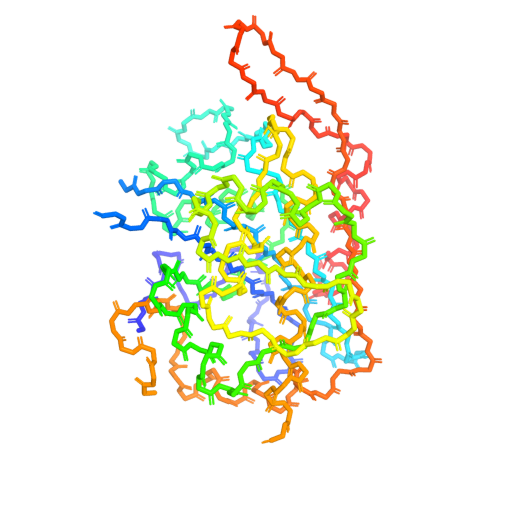.390 1.00 31.24 195 LYS A CA 1
ATOM 2115 C C . LYS A 1 151 ? 0.735 16.255 19.017 1.00 29.96 195 LYS A C 1
ATOM 2116 O O . LYS A 1 151 ? 0.695 16.063 20.234 1.00 31.67 195 LYS A O 1
ATOM 2135 N N . GLY A 1 152 ? 1.248 15.366 18.168 1.00 30.99 196 GLY A N 1
ATOM 2136 C CA . GLY A 1 152 ? 1.884 14.144 18.614 1.00 27.99 196 GLY A CA 1
ATOM 2137 C C . GLY A 1 152 ? 0.948 13.009 18.971 1.00 30.17 196 GLY A C 1
ATOM 2138 O O . GLY A 1 152 ? 1.424 11.962 19.427 1.00 29.45 196 GLY A O 1
ATOM 2142 N N . LYS A 1 153 ? -0.364 13.172 18.779 1.00 29.75 197 LYS A N 1
ATOM 2143 C CA . LYS A 1 153 ? -1.297 12.104 19.122 1.00 33.00 197 LYS A CA 1
ATOM 2144 C C . LYS A 1 153 ? -1.226 10.951 18.129 1.00 30.81 197 LYS A C 1
ATOM 2145 O O . LYS A 1 153 ? -1.502 9.802 18.495 1.00 32.88 197 LYS A O 1
ATOM 2164 N N . VAL A 1 154 ? -0.873 11.233 16.879 1.00 29.11 198 VAL A N 1
ATOM 2165 C CA . VAL A 1 154 ? -0.739 10.213 15.845 1.00 30.00 198 VAL A CA 1
ATOM 2166 C C . VAL A 1 154 ? 0.725 10.151 15.440 1.00 26.74 198 VAL A C 1
ATOM 2167 O O . VAL A 1 154 ? 1.272 11.123 14.902 1.00 27.73 198 VAL A O 1
ATOM 2180 N N . VAL A 1 155 ? 1.355 9.010 15.698 1.00 27.49 199 VAL A N 1
ATOM 2181 C CA . VAL A 1 155 ? 2.751 8.773 15.352 1.00 27.04 199 VAL A CA 1
ATOM 2182 C C . VAL A 1 155 ? 2.780 7.525 14.480 1.00 26.45 199 VAL A C 1
ATOM 2183 O O . VAL A 1 155 ? 2.687 6.400 14.986 1.00 30.55 199 VAL A O 1
ATOM 2196 N N . LEU A 1 156 ? 2.917 7.712 13.171 1.00 27.40 200 LEU A N 1
ATOM 2197 C CA . LEU A 1 156 ? 3.016 6.583 12.260 1.00 27.67 200 LEU A CA 1
ATOM 2198 C C . LEU A 1 156 ? 4.455 6.078 12.179 1.00 29.92 200 LEU A C 1
ATOM 2199 O O . LEU A 1 156 ? 5.414 6.783 12.506 1.00 28.40 200 LEU A O 1
ATOM 2215 N N . GLN A 1 157 ? 4.594 4.832 11.732 1.00 31.13 201 GLN A N 1
ATOM 2216 C CA . GLN A 1 157 ? 5.889 4.191 11.548 1.00 28.46 201 GLN A CA 1
ATOM 2217 C C . GLN A 1 157 ? 6.066 3.811 10.088 1.00 27.67 201 GLN A C 1
ATOM 2218 O O . GLN A 1 157 ? 5.107 3.405 9.424 1.00 28.17 201 GLN A O 1
ATOM 2232 N N . LYS A 1 158 ? 7.297 3.918 9.599 1.00 25.36 202 LYS A N 1
ATOM 2233 C CA . LYS A 1 158 ? 7.605 3.400 8.276 1.00 26.44 202 LYS A CA 1
ATOM 2234 C C . LYS A 1 158 ? 7.361 1.896 8.245 1.00 26.81 202 LYS A C 1
ATOM 2235 O O . LYS A 1 158 ? 7.487 1.202 9.258 1.00 25.63 202 LYS A O 1
ATOM 2254 N N . GLY A 1 159 ? 6.994 1.401 7.077 1.00 24.25 203 GLY A N 1
ATOM 2255 C CA . GLY A 1 159 ? 6.697 -0.003 6.886 1.00 26.84 203 GLY A CA 1
ATOM 2256 C C . GLY A 1 159 ? 5.204 -0.247 6.756 1.00 25.26 203 GLY A C 1
ATOM 2257 O O . GLY A 1 159 ? 4.384 0.676 6.729 1.00 24.71 203 GLY A O 1
ATOM 2261 N N . THR A 1 160 ? 4.858 -1.528 6.684 1.00 25.81 204 THR A N 1
ATOM 2262 C CA . THR A 1 160 ? 3.478 -1.951 6.491 1.00 23.79 204 THR A CA 1
ATOM 2263 C C . THR A 1 160 ? 2.841 -2.208 7.851 1.00 26.66 204 THR A C 1
ATOM 2264 O O . THR A 1 160 ? 3.264 -3.110 8.585 1.00 24.01 204 THR A O 1
ATOM 2275 N N . HIS A 1 161 ? 1.826 -1.413 8.180 1.00 24.59 205 HIS A N 1
ATOM 2276 C CA . HIS A 1 161 ? 1.175 -1.480 9.477 1.00 23.53 205 HIS A CA 1
ATOM 2277 C C . HIS A 1 161 ? -0.324 -1.314 9.292 1.00 26.87 205 HIS A C 1
ATOM 2278 O O . HIS A 1 161 ? -0.793 -0.786 8.281 1.00 26.18 205 HIS A O 1
ATOM 2292 N N . THR A 1 162 ? -1.073 -1.790 10.279 1.00 28.07 206 THR A N 1
ATOM 2293 C CA . THR A 1 162 ? -2.521 -1.644 10.292 1.00 27.40 206 THR A CA 1
ATOM 2294 C C . THR A 1 162 ? -2.870 -0.402 11.103 1.00 27.01 206 THR A C 1
ATOM 2295 O O . THR A 1 162 ? -2.542 -0.321 12.292 1.00 34.54 206 THR A O 1
ATOM 2306 N N . LEU A 1 163 ? -3.516 0.566 10.457 1.00 25.65 207 LEU A N 1
ATOM 2307 C CA . LEU A 1 163 ? -3.852 1.840 11.077 1.00 26.33 207 LEU A CA 1
ATOM 2308 C C . LEU A 1 163 ? -5.288 1.818 11.578 1.00 27.10 207 LEU A C 1
ATOM 2309 O O . LEU A 1 163 ? -6.181 1.295 10.905 1.00 29.35 207 LEU A O 1
ATOM 2325 N N . ASP A 1 164 ? -5.511 2.400 12.756 1.00 27.76 208 ASP A N 1
ATOM 2326 C CA . ASP A 1 164 ? -6.863 2.543 13.269 1.00 29.09 208 ASP A CA 1
ATOM 2327 C C . ASP A 1 164 ? -7.508 3.794 12.672 1.00 29.26 208 ASP A C 1
ATOM 2328 O O . ASP A 1 164 ? -6.914 4.505 11.856 1.00 29.11 208 ASP A O 1
ATOM 2337 N N . GLY A 1 165 ? -8.749 4.064 13.078 1.00 29.55 209 GLY A N 1
ATOM 2338 C CA . GLY A 1 165 ? -9.497 5.151 12.468 1.00 27.50 209 GLY A CA 1
ATOM 2339 C C . GLY A 1 165 ? -8.841 6.506 12.654 1.00 30.03 209 GLY A C 1
ATOM 2340 O O . GLY A 1 165 ? -8.765 7.304 11.715 1.00 29.32 209 GLY A O 1
ATOM 2344 N N . GLU A 1 166 ? -8.369 6.792 13.869 1.00 30.95 210 GLU A N 1
ATOM 2345 C CA . GLU A 1 166 ? -7.732 8.081 14.130 1.00 28.91 210 GLU A CA 1
ATOM 2346 C C . GLU A 1 166 ? -6.469 8.244 13.298 1.00 27.71 210 GLU A C 1
ATOM 2347 O O . GLU A 1 166 ? -6.214 9.320 12.741 1.00 27.29 210 GLU A O 1
ATOM 2359 N N . GLU A 1 167 ? -5.660 7.189 13.213 1.00 27.60 211 GLU A N 1
ATOM 2360 C CA . GLU A 1 167 ? -4.425 7.252 12.443 1.00 26.69 211 GLU A CA 1
ATOM 2361 C C . GLU A 1 167 ? -4.718 7.415 10.957 1.00 27.66 211 GLU A C 1
ATOM 2362 O O . GLU A 1 167 ? -4.117 8.261 10.284 1.00 24.52 211 GLU A O 1
ATOM 2374 N N . ALA A 1 168 ? -5.648 6.615 10.430 1.00 25.05 212 ALA A N 1
ATOM 2375 C CA . ALA A 1 168 ? -5.990 6.712 9.015 1.00 25.18 212 ALA A CA 1
ATOM 2376 C C . ALA A 1 168 ? -6.583 8.076 8.682 1.00 24.95 212 ALA A C 1
ATOM 2377 O O . ALA A 1 168 ? -6.304 8.637 7.616 1.00 25.73 212 ALA A O 1
ATOM 2384 N N . LEU A 1 169 ? -7.406 8.624 9.579 1.00 25.27 213 LEU A N 1
ATOM 2385 C CA . LEU A 1 169 ? -8.010 9.928 9.325 1.00 25.17 213 LEU A CA 1
ATOM 2386 C C . LEU A 1 169 ? -6.951 11.020 9.240 1.00 26.54 213 LEU A C 1
ATOM 2387 O O . LEU A 1 169 ? -6.997 11.871 8.344 1.00 27.36 213 LEU A O 1
ATOM 2403 N N . ALA A 1 170 ? -5.989 11.020 10.164 1.00 27.21 214 ALA A N 1
ATOM 2404 C CA . ALA A 1 170 ? -4.914 12.003 10.096 1.00 25.02 214 ALA A CA 1
ATOM 2405 C C . ALA A 1 170 ? -4.093 11.836 8.826 1.00 22.84 214 ALA A C 1
ATOM 2406 O O . ALA A 1 170 ? -3.619 12.826 8.255 1.00 25.54 214 ALA A O 1
ATOM 2413 N N . TYR A 1 171 ? -3.924 10.594 8.366 1.00 24.92 215 TYR A N 1
ATOM 2414 C CA . TYR A 1 171 ? -3.146 10.330 7.161 1.00 24.58 215 TYR A CA 1
ATOM 2415 C C . TYR A 1 171 ? -3.812 10.922 5.923 1.00 26.50 215 TYR A C 1
ATOM 2416 O O . TYR A 1 171 ? -3.131 11.459 5.042 1.00 24.81 215 TYR A O 1
ATOM 2434 N N . VAL A 1 172 ? -5.144 10.838 5.828 1.00 25.74 216 VAL A N 1
ATOM 2435 C CA . VAL A 1 172 ? -5.835 11.336 4.641 1.00 27.00 216 VAL A CA 1
ATOM 2436 C C . VAL A 1 172 ? -6.157 12.820 4.728 1.00 27.36 216 VAL A C 1
ATOM 2437 O O . VAL A 1 172 ? -6.671 13.388 3.754 1.00 29.82 216 VAL A O 1
ATOM 2450 N N . ARG A 1 173 ? -5.871 13.468 5.858 1.00 26.82 217 ARG A N 1
ATOM 2451 C CA . ARG A 1 173 ? -6.100 14.900 6.015 1.00 28.52 217 ARG A CA 1
ATOM 2452 C C . ARG A 1 173 ? -4.853 15.743 5.802 1.00 32.58 217 ARG A C 1
ATOM 2453 O O . ARG A 1 173 ? -4.967 16.886 5.349 1.00 32.44 217 ARG A O 1
ATOM 2474 N N . THR A 1 174 ? -3.673 15.215 6.117 1.00 32.88 218 THR A N 1
ATOM 2475 C CA . THR A 1 174 ? -2.474 16.042 6.137 1.00 31.99 218 THR A CA 1
ATOM 2476 C C . THR A 1 174 ? -2.198 16.634 4.759 1.00 33.68 218 THR A C 1
ATOM 2477 O O . THR A 1 174 ? -2.400 15.984 3.729 1.00 29.97 218 THR A O 1
ATOM 2488 N N . ARG A 1 175 ? -1.738 17.884 4.749 1.00 37.75 219 ARG A 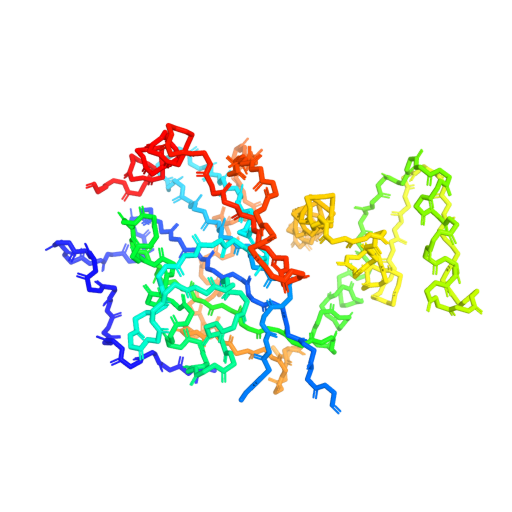N 1
ATOM 2489 C CA . ARG A 1 175 ? -1.438 18.596 3.514 1.00 42.77 219 ARG A CA 1
ATOM 2490 C C . ARG A 1 175 ? -0.396 19.663 3.813 1.00 50.74 219 ARG A C 1
ATOM 2491 O O . ARG A 1 175 ? -0.553 20.433 4.766 1.00 55.73 219 ARG A O 1
ATOM 2512 N N . LYS A 1 176 ? 0.656 19.711 2.994 1.00 47.59 220 LYS A N 1
ATOM 2513 C CA . LYS A 1 176 ? 1.766 20.621 3.263 1.00 60.72 220 LYS A CA 1
ATOM 2514 C C . LYS A 1 176 ? 1.388 22.064 2.948 1.00 65.28 220 LYS A C 1
ATOM 2515 O O . LYS A 1 176 ? 1.557 22.957 3.787 1.00 70.15 220 LYS A O 1
ATOM 2534 N N . ALA A 1 177 ? 0.878 22.314 1.742 1.00 66.41 221 ALA A N 1
ATOM 2535 C CA . ALA A 1 177 ? 0.550 23.670 1.318 1.00 76.29 221 ALA A CA 1
ATOM 2536 C C . ALA A 1 177 ? -0.713 23.676 0.462 1.00 73.54 221 ALA A C 1
ATOM 2537 O O . ALA A 1 177 ? -1.674 22.962 0.767 1.00 70.16 221 ALA A O 1
ATOM 2544 N N . ASP A 1 178 ? -0.730 24.477 -0.606 1.00 75.04 222 ASP A N 1
ATOM 2545 C CA . ASP A 1 178 ? -1.920 24.581 -1.446 1.00 70.80 222 ASP A CA 1
ATOM 2546 C C . ASP A 1 178 ? -2.218 23.260 -2.146 1.00 62.29 222 ASP A C 1
ATOM 2547 O O . ASP A 1 178 ? -3.318 22.710 -2.022 1.00 56.25 222 ASP A O 1
ATOM 2556 N N . SER A 1 179 ? -1.245 22.737 -2.888 1.00 59.15 22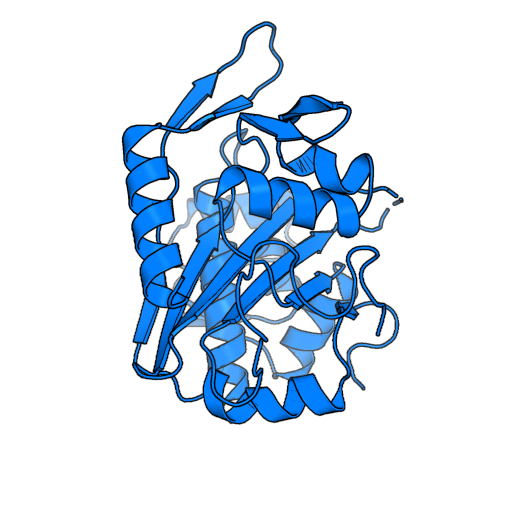3 SER A N 1
ATOM 2557 C CA . SER A 1 179 ? -1.460 21.548 -3.703 1.00 56.47 223 SER A CA 1
ATOM 2558 C C . SER A 1 179 ? -1.984 20.393 -2.859 1.00 55.94 223 SER A C 1
ATOM 2559 O O . SER A 1 179 ? -1.347 19.984 -1.882 1.00 50.36 223 SER A O 1
ATOM 2567 N N . ASP A 1 180 ? -3.151 19.868 -3.237 1.00 53.43 224 ASP A N 1
ATOM 2568 C CA . ASP A 1 180 ? -3.690 18.650 -2.647 1.00 49.77 224 ASP A CA 1
ATOM 2569 C C . ASP A 1 180 ? -3.419 17.429 -3.521 1.00 40.53 224 ASP A C 1
ATOM 2570 O O . ASP A 1 180 ? -4.149 16.434 -3.435 1.00 38.06 224 ASP A O 1
ATOM 2579 N N . LEU A 1 181 ? -2.389 17.496 -4.367 1.00 40.87 225 LEU A N 1
ATOM 2580 C CA . LEU A 1 181 ? -2.004 16.359 -5.196 1.00 40.67 225 LEU A CA 1
ATOM 2581 C C . LEU A 1 181 ? -1.689 15.141 -4.336 1.00 35.78 225 LEU A C 1
ATOM 2582 O O . LEU A 1 181 ? -2.308 14.080 -4.481 1.00 32.63 225 LEU A O 1
ATOM 2598 N N . LEU A 1 182 ? -0.720 15.277 -3.429 1.00 35.87 226 LEU A N 1
ATOM 2599 C CA . LEU A 1 182 ? -0.315 14.143 -2.604 1.00 28.61 226 LEU A CA 1
ATOM 2600 C C . LEU A 1 182 ? -1.447 13.689 -1.691 1.00 27.35 226 LEU A C 1
ATOM 2601 O O . LEU A 1 182 ? -1.606 12.489 -1.442 1.00 26.02 226 LEU A O 1
ATOM 2617 N N . ARG A 1 183 ? -2.239 14.631 -1.172 1.00 27.10 227 ARG A N 1
ATOM 2618 C CA . ARG A 1 183 ? -3.337 14.253 -0.291 1.00 26.56 227 ARG A CA 1
ATOM 2619 C C . ARG A 1 183 ? -4.362 13.405 -1.029 1.00 26.96 227 ARG A C 1
ATOM 2620 O O . ARG A 1 183 ? -4.862 12.412 -0.488 1.00 25.48 227 ARG A O 1
ATOM 2641 N N . GLY A 1 184 ? -4.698 13.784 -2.262 1.00 27.30 228 GLY A N 1
ATOM 2642 C CA . GLY A 1 184 ? -5.615 12.971 -3.042 1.00 25.29 228 GLY A CA 1
ATOM 2643 C C . GLY A 1 184 ? -5.093 11.564 -3.248 1.00 23.20 228 GLY A C 1
ATOM 2644 O O . GLY A 1 184 ? -5.859 10.598 -3.234 1.00 23.56 228 GLY A O 1
ATOM 2648 N N . GLN A 1 185 ? -3.778 11.428 -3.435 1.00 24.99 229 GLN A N 1
ATOM 2649 C CA . GLN A 1 185 ? -3.195 10.101 -3.603 1.00 22.43 229 GLN A CA 1
ATOM 2650 C C . GLN A 1 185 ? -3.272 9.303 -2.306 1.00 23.60 229 GLN A C 1
ATOM 2651 O O . GLN A 1 185 ? -3.535 8.095 -2.330 1.00 22.51 229 GLN A O 1
ATOM 2665 N N . ARG A 1 186 ? -3.079 9.961 -1.160 1.00 24.09 230 ARG A N 1
ATOM 2666 C CA . ARG A 1 186 ? -3.242 9.259 0.109 1.00 22.97 230 ARG A CA 1
ATOM 2667 C C . ARG A 1 186 ? -4.687 8.824 0.321 1.00 23.23 230 ARG A C 1
ATOM 2668 O O . ARG A 1 186 ? -4.934 7.757 0.895 1.00 24.95 230 ARG A O 1
ATOM 2689 N N . GLN A 1 187 ? -5.651 9.623 -0.145 1.00 23.46 231 GLN A N 1
ATOM 2690 C CA . GLN A 1 187 ? -7.055 9.250 -0.013 1.00 23.46 231 GLN A CA 1
ATOM 2691 C C . GLN A 1 187 ? -7.388 8.038 -0.875 1.00 22.30 231 GLN A C 1
ATOM 2692 O O . GLN A 1 187 ? -8.089 7.126 -0.424 1.00 23.87 231 GLN A O 1
ATOM 2706 N N . MET A 1 188 ? -6.897 8.007 -2.116 1.00 24.97 232 MET A N 1
ATOM 2707 C CA . MET A 1 188 ? -7.148 6.855 -2.979 1.00 21.95 232 MET A CA 1
ATOM 2708 C C . MET A 1 188 ? -6.427 5.614 -2.467 1.00 21.99 232 MET A C 1
ATOM 2709 O O . MET A 1 188 ? -6.936 4.494 -2.605 1.00 23.98 232 MET A O 1
ATOM 2723 N N . GLU A 1 189 ? -5.247 5.802 -1.878 1.00 21.56 233 GLU A N 1
ATOM 2724 C CA . GLU A 1 189 ? -4.524 4.711 -1.233 1.00 21.38 233 GLU A CA 1
ATOM 2725 C C . GLU A 1 189 ? -5.355 4.087 -0.118 1.00 22.01 233 GLU A C 1
ATOM 2726 O O . GLU A 1 189 ? -5.546 2.866 -0.075 1.00 24.76 233 GLU A O 1
ATOM 2738 N N . VAL A 1 190 ? -5.864 4.918 0.795 1.00 24.10 234 VAL A N 1
ATOM 2739 C CA . VAL A 1 190 ? -6.630 4.411 1.929 1.00 24.82 234 VAL A CA 1
ATOM 2740 C C . VAL A 1 190 ? -7.965 3.841 1.464 1.00 26.62 234 VAL A C 1
ATOM 2741 O O . VAL A 1 190 ? -8.430 2.818 1.982 1.00 24.66 234 VAL A O 1
ATOM 2754 N N . LEU A 1 191 ? -8.608 4.493 0.493 1.00 23.85 235 LEU A N 1
ATOM 2755 C CA . LEU A 1 191 ? -9.863 3.969 -0.037 1.00 26.69 235 LEU A CA 1
ATOM 2756 C C . LEU A 1 191 ? -9.681 2.546 -0.551 1.00 25.46 235 LEU A C 1
ATOM 2757 O O . LEU A 1 191 ? -10.483 1.655 -0.247 1.00 27.59 235 LEU A O 1
ATOM 2773 N N . SER A 1 192 ? -8.625 2.310 -1.331 1.00 25.77 236 SER A N 1
ATOM 2774 C CA . SER A 1 192 ? -8.395 0.969 -1.855 1.00 26.15 236 SER A CA 1
ATOM 2775 C C . SER A 1 192 ? -8.020 -0.005 -0.744 1.00 28.97 236 SER A C 1
ATOM 2776 O O . SER A 1 192 ? -8.346 -1.195 -0.831 1.00 27.79 236 SER A O 1
ATOM 2784 N N . ALA A 1 193 ? -7.358 0.482 0.309 1.00 25.84 237 ALA A N 1
ATOM 2785 C CA . ALA A 1 193 ? -7.058 -0.368 1.459 1.00 27.99 237 ALA A CA 1
ATOM 2786 C C . ALA A 1 193 ? -8.328 -0.759 2.202 1.00 27.58 237 ALA A C 1
ATOM 2787 O O . ALA A 1 193 ? -8.439 -1.882 2.705 1.00 29.26 237 ALA A O 1
ATOM 2794 N N . ILE A 1 194 ? -9.291 0.161 2.295 1.00 26.86 238 ILE A N 1
ATOM 2795 C CA . ILE A 1 194 ? -10.576 -0.159 2.911 1.00 29.42 238 ILE A CA 1
ATOM 2796 C C . ILE A 1 194 ? -11.256 -1.292 2.155 1.00 28.41 238 ILE A C 1
ATOM 2797 O O . ILE A 1 194 ? -11.815 -2.215 2.759 1.00 29.50 238 ILE A O 1
ATOM 2813 N N . ILE A 1 195 ? -11.222 -1.240 0.822 1.00 27.51 239 ILE A N 1
ATOM 2814 C CA . ILE A 1 195 ? -11.826 -2.300 0.018 1.00 30.65 239 ILE A CA 1
ATOM 2815 C C . ILE A 1 195 ? -11.111 -3.620 0.265 1.00 33.45 239 ILE A C 1
ATOM 2816 O O . ILE A 1 195 ? -11.745 -4.662 0.468 1.00 34.60 239 ILE A O 1
ATOM 2832 N N . ASP A 1 196 ? -9.777 -3.595 0.255 1.00 32.66 240 ASP A N 1
ATOM 2833 C CA . ASP A 1 196 ? -9.011 -4.812 0.506 1.00 36.26 240 ASP A CA 1
ATOM 2834 C C . ASP A 1 196 ? -9.405 -5.444 1.834 1.00 35.70 240 ASP A C 1
ATOM 2835 O O . ASP A 1 196 ? -9.592 -6.663 1.925 1.00 36.71 240 ASP A O 1
ATOM 2844 N N . LYS A 1 197 ? -9.528 -4.629 2.882 1.00 30.88 241 LYS A N 1
ATOM 2845 C CA . LYS A 1 197 ? -9.819 -5.182 4.199 1.00 30.27 241 LYS A CA 1
ATOM 2846 C C . LYS A 1 197 ? -11.244 -5.709 4.275 1.00 34.73 241 LYS A C 1
ATOM 2847 O O . LYS A 1 197 ? -11.515 -6.648 5.030 1.00 34.67 241 LYS A O 1
ATOM 2866 N N . SER A 1 198 ? -12.162 -5.131 3.496 1.00 33.39 242 SER A N 1
ATOM 2867 C CA . SER A 1 198 ? -13.548 -5.584 3.519 1.00 38.05 242 SER A CA 1
ATOM 2868 C C . SER A 1 198 ? -13.731 -6.919 2.811 1.00 44.51 242 SER A C 1
ATOM 2869 O O . SER A 1 198 ? -14.745 -7.588 3.035 1.00 48.42 242 SER A O 1
ATOM 2877 N N . LYS A 1 199 ? -12.778 -7.319 1.963 1.00 40.85 243 LYS A N 1
ATOM 2878 C CA . LYS A 1 199 ? -12.909 -8.574 1.230 1.00 44.35 243 LYS A CA 1
ATOM 2879 C C . LYS A 1 199 ? -13.160 -9.750 2.163 1.00 51.30 243 LYS A C 1
ATOM 2880 O O . LYS A 1 199 ? -13.864 -10.698 1.793 1.00 60.78 243 LYS A O 1
ATOM 2899 N N . SER A 1 200 ? -12.603 -9.709 3.369 1.00 49.79 244 SER A N 1
ATOM 2900 C CA . SER A 1 200 ? -12.753 -10.807 4.318 1.00 58.84 244 SER A CA 1
ATOM 2901 C C . SER A 1 200 ? -14.170 -10.849 4.885 1.00 61.04 244 SER A C 1
ATOM 2902 O O . SER A 1 200 ? -14.376 -10.646 6.081 1.00 59.20 244 SER A O 1
ATOM 2910 N N . ASP A 1 212 ? -25.462 -0.728 9.071 1.00 80.41 256 ASP A N 1
ATOM 2911 C CA . ASP A 1 212 ? -25.740 -0.338 10.448 1.00 96.78 256 ASP A CA 1
ATOM 2912 C C . ASP A 1 212 ? -24.704 0.654 10.959 1.00 90.41 256 ASP A C 1
ATOM 2913 O O . ASP A 1 212 ? -25.048 1.704 11.503 1.00 93.39 256 ASP A O 1
ATOM 2921 N N . THR A 1 213 ? -23.428 0.310 10.772 1.00 91.58 257 THR A N 1
ATOM 2922 C CA . THR A 1 213 ? -22.345 1.120 11.321 1.00 90.53 257 THR A CA 1
ATOM 2923 C C . THR A 1 213 ? -22.433 2.567 10.859 1.00 88.52 257 THR A C 1
ATOM 2924 O O . THR A 1 213 ? -22.006 3.477 11.581 1.00 78.00 257 THR A O 1
ATOM 2935 N N . MET A 1 214 ? -22.983 2.798 9.666 1.00 84.21 258 MET A N 1
ATOM 2936 C CA . MET A 1 214 ? -23.050 4.146 9.112 1.00 76.79 258 MET A CA 1
ATOM 2937 C C . MET A 1 214 ? -23.682 5.117 10.100 1.00 79.53 258 MET A C 1
ATOM 2938 O O . MET A 1 214 ? -23.130 6.186 10.385 1.00 74.81 258 MET A O 1
ATOM 2952 N N . GLY A 1 215 ? -24.850 4.760 10.627 1.00 85.32 259 GLY A N 1
ATOM 2953 C CA . GLY A 1 215 ? -25.585 5.686 11.469 1.00 89.72 259 GLY A CA 1
ATOM 2954 C C . GLY A 1 215 ? -26.083 6.866 10.656 1.00 87.32 259 GLY A C 1
ATOM 2955 O O . GLY A 1 215 ? -26.505 6.726 9.502 1.00 82.70 259 GLY A O 1
ATOM 2959 N N . GLN A 1 216 ? -26.031 8.051 11.263 1.00 85.63 260 GLN A N 1
ATOM 2960 C CA . GLN A 1 216 ? -26.422 9.291 10.604 1.00 86.71 260 GLN A CA 1
ATOM 2961 C C . GLN A 1 216 ? -25.215 10.084 10.115 1.00 88.75 260 GLN A C 1
ATOM 2962 O O . GLN A 1 216 ? -25.259 11.318 10.064 1.00 78.29 260 GLN A O 1
ATOM 2966 N N . ASN A 1 217 ? -24.134 9.392 9.750 1.00 80.10 261 ASN A N 1
ATOM 2967 C CA . ASN A 1 217 ? -22.904 10.037 9.323 1.00 70.37 261 ASN A CA 1
ATOM 2968 C C . ASN A 1 217 ? -22.511 9.715 7.889 1.00 54.26 261 ASN A C 1
ATOM 2969 O O . ASN A 1 217 ? -21.585 10.350 7.367 1.00 52.18 261 ASN A O 1
ATOM 2980 N N . LEU A 1 218 ? -23.172 8.758 7.240 1.00 55.84 262 LEU A N 1
ATOM 2981 C CA . LEU A 1 218 ? -22.966 8.474 5.826 1.00 51.81 262 LEU A CA 1
ATOM 2982 C C . LEU A 1 218 ? -24.265 8.719 5.075 1.00 50.10 262 LEU A C 1
ATOM 2983 O O . LEU A 1 218 ? -25.307 8.157 5.428 1.00 54.75 262 LEU A O 1
ATOM 2999 N N . LYS A 1 219 ? -24.198 9.556 4.044 1.00 44.99 263 LYS A N 1
ATOM 3000 C CA . LYS A 1 219 ? -25.324 9.822 3.160 1.00 46.68 263 LYS A CA 1
ATOM 3001 C C . LYS A 1 219 ? -24.993 9.302 1.770 1.00 45.09 263 LYS A C 1
ATOM 3002 O O . LYS A 1 219 ? -23.949 9.650 1.208 1.00 41.68 263 LYS A O 1
ATOM 3021 N N . MET A 1 220 ? -25.878 8.477 1.216 1.00 37.99 264 MET A N 1
ATOM 3022 C CA . MET A 1 220 ? -25.704 7.990 -0.143 1.00 37.37 264 MET A CA 1
ATOM 3023 C C . MET A 1 220 ? -27.055 7.928 -0.836 1.00 43.52 264 MET A C 1
ATOM 3024 O O . MET A 1 220 ? -28.097 7.774 -0.193 1.00 46.15 264 MET A O 1
ATOM 3038 N N . ASN A 1 221 ? -27.023 8.060 -2.165 1.00 38.68 265 ASN A N 1
ATOM 3039 C CA . ASN A 1 221 ? -28.231 8.118 -2.979 1.00 40.73 265 ASN A CA 1
ATOM 3040 C C . ASN A 1 221 ? -28.686 6.746 -3.454 1.00 41.37 265 ASN A C 1
ATOM 3041 O O . ASN A 1 221 ? -29.347 6.642 -4.497 1.00 44.97 265 ASN A O 1
ATOM 3052 N N . LEU A 1 222 ? -28.346 5.687 -2.726 1.00 41.29 266 LEU A N 1
ATOM 3053 C CA . LEU A 1 222 ? -28.889 4.368 -2.996 1.00 42.91 266 LEU A CA 1
ATOM 3054 C C . LEU A 1 222 ? -29.112 3.658 -1.670 1.00 45.98 266 LEU A C 1
ATOM 3055 O O . LEU A 1 222 ? -28.493 3.983 -0.654 1.00 42.82 266 LEU A O 1
ATOM 3071 N N . SER A 1 223 ? -30.011 2.681 -1.694 1.00 43.17 267 SER A N 1
ATOM 3072 C CA . SER A 1 223 ? -30.386 1.981 -0.478 1.00 47.74 267 SER A CA 1
ATOM 3073 C C . SER A 1 223 ? -29.232 1.131 0.034 1.00 44.08 267 SER A C 1
ATOM 3074 O O . SER A 1 223 ? -28.358 0.701 -0.724 1.00 42.90 267 SER A O 1
ATOM 3082 N N . LEU A 1 224 ? -29.239 0.886 1.346 1.00 45.27 268 LEU A N 1
ATOM 3083 C CA . LEU A 1 224 ? -28.283 -0.049 1.925 1.00 48.88 268 LEU A CA 1
ATOM 3084 C C . LEU A 1 224 ? -28.364 -1.404 1.233 1.00 45.39 268 LEU A C 1
ATOM 3085 O O . LEU A 1 224 ? -27.340 -2.056 1.001 1.00 45.13 268 LEU A O 1
ATOM 3101 N N . LYS A 1 225 ? -29.578 -1.837 0.883 1.00 46.80 269 LYS A N 1
ATOM 3102 C CA . LYS A 1 225 ? -29.746 -3.119 0.206 1.00 48.88 269 LYS A CA 1
ATOM 3103 C C . LYS A 1 225 ? -29.030 -3.124 -1.139 1.00 46.05 269 LYS A C 1
ATOM 3104 O O . LYS A 1 225 ? -28.302 -4.069 -1.465 1.00 44.65 269 LYS A O 1
ATOM 3123 N N . ASP A 1 226 ? -29.227 -2.074 -1.938 1.00 45.22 270 ASP A N 1
ATOM 3124 C CA . ASP A 1 226 ? -28.550 -2.000 -3.228 1.00 44.94 270 ASP A CA 1
ATOM 3125 C C . ASP A 1 226 ? -27.044 -1.865 -3.048 1.00 40.56 270 ASP A C 1
ATOM 3126 O O . ASP A 1 226 ? -26.268 -2.474 -3.792 1.00 39.43 270 ASP A O 1
ATOM 3135 N N . ALA A 1 227 ? -26.613 -1.078 -2.061 1.00 40.21 271 ALA A N 1
ATOM 3136 C CA . ALA A 1 227 ? -25.184 -0.944 -1.797 1.00 43.23 271 ALA A CA 1
ATOM 3137 C C . ALA A 1 227 ? -24.546 -2.302 -1.534 1.00 43.42 271 ALA A C 1
ATOM 3138 O O . ALA A 1 227 ? -23.438 -2.578 -2.009 1.00 44.98 271 ALA A O 1
ATOM 3145 N N . ILE A 1 228 ? -25.239 -3.171 -0.792 1.00 45.71 272 ILE A N 1
ATOM 3146 C CA . ILE A 1 228 ? -24.708 -4.499 -0.499 1.00 42.83 272 ILE A CA 1
ATOM 3147 C C . ILE A 1 228 ? -24.687 -5.365 -1.750 1.00 44.13 272 ILE A C 1
ATOM 3148 O O . ILE A 1 228 ? -23.785 -6.195 -1.923 1.00 46.80 272 ILE A O 1
ATOM 3164 N N . GLY A 1 229 ? -25.673 -5.205 -2.635 1.00 40.22 273 GLY A N 1
ATOM 3165 C CA . GLY A 1 229 ? -25.692 -5.990 -3.857 1.00 43.14 273 GLY A CA 1
ATOM 3166 C C . GLY A 1 229 ? -24.475 -5.760 -4.730 1.00 42.29 273 GLY A C 1
ATOM 3167 O O . GLY A 1 229 ? -24.061 -6.654 -5.474 1.00 40.62 273 GLY A O 1
ATOM 3171 N N . LEU A 1 230 ? -23.886 -4.564 -4.657 1.00 42.62 274 LEU A N 1
ATOM 3172 C CA . LEU A 1 230 ? -22.685 -4.259 -5.424 1.00 42.30 274 LEU A CA 1
ATOM 3173 C C . LEU A 1 230 ? -21.416 -4.749 -4.741 1.00 40.60 274 LEU A C 1
ATOM 3174 O O . LEU A 1 230 ? -20.369 -4.829 -5.392 1.00 39.33 274 LEU A O 1
ATOM 3190 N N . PHE A 1 231 ? -21.493 -5.082 -3.454 1.00 44.32 275 PHE A N 1
ATOM 3191 C CA . PHE A 1 231 ? -20.295 -5.437 -2.698 1.00 45.51 275 PHE A CA 1
ATOM 3192 C C . PHE A 1 231 ? -19.525 -6.604 -3.306 1.00 43.15 275 PHE A C 1
ATOM 3193 O O . PHE A 1 231 ? -18.287 -6.513 -3.386 1.00 41.97 275 PHE A O 1
ATOM 3210 N N . PRO A 1 232 ? -20.155 -7.699 -3.745 1.00 40.75 276 PRO A N 1
ATOM 3211 C CA . PRO A 1 232 ? -19.364 -8.787 -4.348 1.00 39.35 276 PRO A CA 1
ATOM 3212 C C . PRO A 1 232 ? -18.575 -8.350 -5.571 1.00 36.28 276 PRO A C 1
ATOM 3213 O O . PRO A 1 232 ? -17.424 -8.772 -5.746 1.00 39.53 276 PRO A O 1
ATOM 3224 N N . PHE A 1 233 ? -19.165 -7.518 -6.429 1.00 34.41 277 PHE A N 1
ATOM 3225 C CA . PHE A 1 233 ? -18.449 -7.042 -7.608 1.00 33.56 277 PHE A CA 1
ATOM 3226 C C . PHE A 1 233 ? -17.278 -6.152 -7.210 1.00 32.90 277 PHE A C 1
ATOM 3227 O O . PHE A 1 233 ? -16.162 -6.313 -7.717 1.00 31.56 277 PHE A O 1
ATOM 3244 N N . ILE A 1 234 ? -17.513 -5.214 -6.290 1.00 34.82 278 ILE A N 1
ATOM 3245 C CA . ILE A 1 234 ? -16.487 -4.240 -5.933 1.00 34.20 278 ILE A CA 1
ATOM 3246 C C . ILE A 1 234 ? -15.295 -4.916 -5.268 1.00 38.51 278 ILE A C 1
ATOM 3247 O O . ILE A 1 234 ? -14.157 -4.448 -5.400 1.00 40.36 278 ILE A O 1
ATOM 3263 N N . THR A 1 235 ? -15.521 -6.013 -4.549 1.00 37.36 279 THR A N 1
ATOM 3264 C CA . THR A 1 235 ? -14.468 -6.674 -3.791 1.00 39.18 279 THR A CA 1
ATOM 3265 C C . THR A 1 235 ? -13.846 -7.846 -4.539 1.00 40.44 279 THR A C 1
ATOM 3266 O O . THR A 1 235 ? -13.100 -8.623 -3.934 1.00 42.95 279 THR A O 1
ATOM 3277 N N . SER A 1 236 ? -14.124 -7.991 -5.832 1.00 35.68 280 SER A N 1
ATOM 3278 C CA . SER A 1 236 ? -13.524 -9.042 -6.645 1.00 35.89 280 SER A CA 1
ATOM 3279 C C . SER A 1 236 ? -13.031 -8.477 -7.969 1.00 38.11 280 SER A C 1
ATOM 3280 O O . SER A 1 236 ? -13.110 -9.129 -9.014 1.00 36.73 280 SER A O 1
ATOM 3288 N N . LEU A 1 237 ? -12.506 -7.256 -7.944 1.00 33.08 281 LEU A N 1
ATOM 3289 C CA . LEU A 1 237 ? -12.004 -6.632 -9.158 1.00 32.90 281 LEU A CA 1
ATOM 3290 C C . LEU A 1 237 ? -10.694 -7.275 -9.594 1.00 31.11 281 LEU A C 1
ATOM 3291 O O . LEU A 1 237 ? -9.870 -7.681 -8.772 1.00 34.96 281 LEU A O 1
ATOM 3307 N N . LYS A 1 238 ? -10.509 -7.364 -10.911 1.00 29.48 282 LYS A N 1
ATOM 3308 C CA . LYS A 1 238 ? -9.257 -7.873 -11.453 1.00 34.75 282 LYS A CA 1
ATOM 3309 C C . LYS A 1 238 ? -8.134 -6.848 -11.362 1.00 34.15 282 LYS A C 1
ATOM 3310 O O . LYS A 1 238 ? -6.958 -7.227 -11.326 1.00 34.33 282 LYS A O 1
ATOM 3329 N N . SER A 1 239 ? -8.464 -5.558 -11.325 1.00 32.75 283 SER A N 1
ATOM 3330 C CA . SER A 1 239 ? -7.435 -4.530 -11.317 1.00 33.28 283 SER A CA 1
ATOM 3331 C C . SER A 1 239 ? -8.025 -3.223 -10.812 1.00 35.07 283 SER A C 1
ATOM 3332 O O . SER A 1 239 ? -9.201 -2.927 -11.037 1.00 32.28 283 SER A O 1
ATOM 3340 N N . VAL A 1 240 ? -7.187 -2.451 -10.122 1.00 34.16 284 VAL A N 1
ATOM 3341 C CA . VAL A 1 240 ? -7.516 -1.101 -9.682 1.00 34.72 284 VAL A CA 1
ATOM 3342 C C . VAL A 1 240 ? -6.425 -0.174 -10.194 1.00 37.15 284 VAL A C 1
ATOM 3343 O O . VAL A 1 240 ? -5.234 -0.489 -10.086 1.00 32.57 284 VAL A O 1
ATOM 3356 N N . GLU A 1 241 ? -6.827 0.964 -10.751 1.00 30.95 285 GLU A N 1
ATOM 3357 C CA . GLU A 1 241 ? -5.882 1.923 -11.296 1.00 31.33 285 GLU A CA 1
ATOM 3358 C C . GLU A 1 241 ? -6.278 3.328 -10.873 1.00 31.01 285 GLU A C 1
ATOM 3359 O O . GLU A 1 241 ? -7.428 3.594 -10.519 1.00 31.18 285 GLU A O 1
ATOM 3371 N N . SER A 1 242 ? -5.295 4.221 -10.903 1.00 27.04 286 SER A N 1
ATOM 3372 C CA . SER A 1 242 ? -5.493 5.632 -10.617 1.00 27.65 286 SER A CA 1
ATOM 3373 C C . SER A 1 242 ? -5.146 6.451 -11.849 1.00 34.70 286 SER A C 1
ATOM 3374 O O . SER A 1 242 ? -4.253 6.093 -12.622 1.00 34.76 286 SER A O 1
ATOM 3382 N N . ILE A 1 243 ? -5.865 7.558 -12.029 1.00 33.97 287 ILE A N 1
ATOM 3383 C CA . ILE A 1 243 ? -5.577 8.504 -13.096 1.00 35.28 287 ILE A CA 1
ATOM 3384 C C . ILE A 1 243 ? -5.554 9.901 -12.493 1.00 35.34 287 ILE A C 1
ATOM 3385 O O . ILE A 1 243 ? -6.013 10.129 -11.372 1.00 31.52 287 ILE A O 1
ATOM 3401 N N . GLN A 1 244 ? -4.993 10.839 -13.254 1.00 40.86 288 GLN A N 1
ATOM 3402 C CA . GLN A 1 244 ? -4.671 12.166 -12.749 1.00 46.86 288 GLN A CA 1
ATOM 3403 C C . GLN A 1 244 ? -5.195 13.246 -13.677 1.00 45.49 288 GLN A C 1
ATOM 3404 O O . GLN A 1 244 ? -5.142 13.109 -14.904 1.00 40.96 288 GLN A O 1
ATOM 3418 N N . LEU A 1 245 ? -5.682 14.326 -13.078 1.00 37.13 289 LEU A N 1
ATOM 3419 C CA . LEU A 1 245 ? -5.942 15.573 -13.788 1.00 34.97 289 LEU A CA 1
ATOM 3420 C C . LEU A 1 245 ? -4.776 16.504 -13.477 1.00 36.29 289 LEU A C 1
ATOM 3421 O O . LEU A 1 245 ? -4.682 17.055 -12.37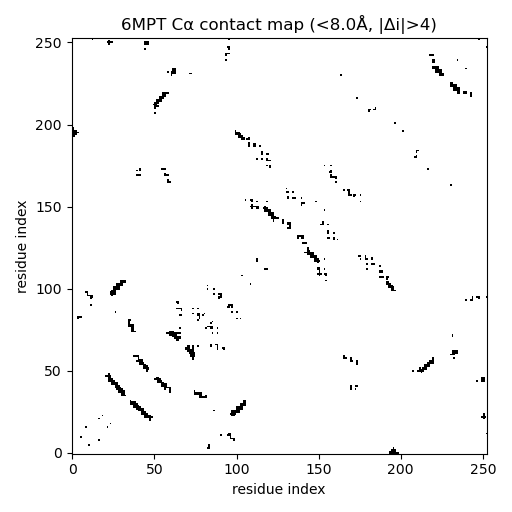9 1.00 37.49 289 LEU A O 1
ATOM 3437 N N . THR A 1 246 ? -3.877 16.659 -14.443 1.00 33.90 290 THR A N 1
ATOM 3438 C CA . THR A 1 246 ? -2.718 17.519 -14.283 1.00 33.38 290 THR A CA 1
ATOM 3439 C C . THR A 1 246 ? -3.102 18.976 -14.538 1.00 30.91 290 THR A C 1
ATOM 3440 O O . THR A 1 246 ? -4.205 19.290 -14.993 1.00 30.85 290 THR A O 1
ATOM 3451 N N . GLY A 1 247 ? -2.172 19.877 -14.242 1.00 29.91 291 GLY A N 1
ATOM 3452 C CA . GLY A 1 247 ? -2.441 21.289 -14.436 1.00 28.99 291 GLY A CA 1
ATOM 3453 C C . GLY A 1 247 ? -1.342 22.137 -13.832 1.00 29.01 291 GLY A C 1
ATOM 3454 O O . GLY A 1 247 ? -0.230 21.661 -13.593 1.00 31.20 291 GLY A O 1
ATOM 3458 N N . TYR A 1 248 ? -1.677 23.402 -13.588 1.00 29.34 292 TYR A N 1
ATOM 3459 C CA . TYR A 1 248 ? -0.710 24.346 -13.050 1.00 30.62 292 TYR A CA 1
ATOM 3460 C C . TYR A 1 248 ? -1.413 25.350 -12.150 1.00 30.13 292 TYR A C 1
ATOM 3461 O O . TYR A 1 248 ? -2.633 25.537 -12.214 1.00 28.06 292 TYR A O 1
ATOM 3479 N N . ASP A 1 249 ? -0.616 25.994 -11.306 1.00 27.96 293 ASP A N 1
ATOM 3480 C CA . ASP A 1 249 ? -1.152 26.942 -10.344 1.00 32.12 293 ASP A CA 1
ATOM 3481 C C . ASP A 1 249 ? -1.612 28.207 -11.053 1.00 34.97 293 ASP A C 1
ATOM 3482 O O . ASP A 1 249 ? -0.930 28.728 -11.941 1.00 33.81 293 ASP A O 1
ATOM 3491 N N . TYR A 1 250 ? -2.783 28.695 -10.654 1.00 30.07 294 TYR A N 1
ATOM 3492 C CA . TYR A 1 250 ? -3.377 29.904 -11.213 1.00 32.45 294 TYR A CA 1
ATOM 3493 C C . TYR A 1 250 ? -3.796 30.779 -10.041 1.00 36.67 294 TYR A C 1
ATOM 3494 O O . TYR A 1 250 ? -4.691 30.408 -9.277 1.00 30.98 294 TYR A O 1
ATOM 3512 N N . GLU A 1 251 ? -3.143 31.929 -9.892 1.00 37.11 295 GLU A N 1
ATOM 3513 C CA . GLU A 1 251 ? -3.274 32.770 -8.703 1.00 44.56 295 GLU A CA 1
ATOM 3514 C C . GLU A 1 251 ? -3.556 34.202 -9.140 1.00 50.54 295 GLU A C 1
ATOM 3515 O O . GLU A 1 251 ? -2.717 35.096 -8.980 1.00 50.24 295 GLU A O 1
ATOM 3527 N N . PRO A 1 252 ? -4.748 34.455 -9.689 1.00 55.55 296 PRO A N 1
ATOM 3528 C CA . PRO A 1 252 ? -5.013 35.774 -10.291 1.00 66.62 296 PRO A CA 1
ATOM 3529 C C . PRO A 1 252 ? -5.014 36.930 -9.303 1.00 71.77 296 PRO A C 1
ATOM 3530 O O . PRO A 1 252 ? -4.779 38.071 -9.720 1.00 87.19 296 PRO A O 1
ATOM 3541 N N . ALA A 1 253 ? -5.286 36.695 -8.025 1.00 62.49 297 ALA A N 1
ATOM 3542 C CA . ALA A 1 253 ? -5.274 37.775 -7.042 1.00 54.73 297 ALA A CA 1
ATOM 3543 C C . ALA A 1 253 ? -5.007 37.203 -5.653 1.00 57.55 297 ALA A C 1
ATOM 3544 O O . ALA A 1 253 ? -5.715 37.491 -4.687 1.00 54.57 297 ALA A O 1
ATOM 3551 N N . GLY A 1 254 ? -3.966 36.380 -5.539 1.00 56.71 298 GLY A N 1
ATOM 3552 C CA . GLY A 1 254 ? -3.656 35.706 -4.299 1.00 61.36 298 GLY A CA 1
ATOM 3553 C C . GLY A 1 254 ? -4.547 34.529 -3.975 1.00 63.11 298 GLY A C 1
ATOM 3554 O O . GLY A 1 254 ? -4.149 33.672 -3.177 1.00 65.65 298 GLY A O 1
ATOM 3558 N N . VAL A 1 255 ? -5.740 34.458 -4.559 1.00 58.25 299 VAL A N 1
ATOM 3559 C CA . VAL A 1 255 ? -6.612 33.301 -4.392 1.00 57.21 299 VAL A CA 1
ATOM 3560 C C . VAL A 1 255 ? -6.099 32.176 -5.280 1.00 43.61 299 VAL A C 1
ATOM 3561 O O . VAL A 1 255 ? -5.911 32.355 -6.490 1.00 41.88 299 VAL A O 1
ATOM 3574 N N . TYR A 1 256 ? -5.865 31.014 -4.681 1.00 44.23 300 TYR A N 1
ATOM 3575 C CA . TYR A 1 256 ? -5.218 29.909 -5.372 1.00 43.20 300 TYR A CA 1
ATOM 3576 C C . TYR A 1 256 ? -6.243 29.055 -6.106 1.00 39.33 300 TYR A C 1
ATOM 3577 O O . TYR A 1 256 ? -7.222 28.594 -5.510 1.00 34.64 300 TYR A O 1
ATOM 3595 N N . TYR A 1 257 ? -6.007 28.845 -7.399 1.00 31.64 301 TYR A N 1
ATOM 3596 C CA . TYR A 1 257 ? -6.748 27.874 -8.188 1.00 29.40 301 TYR A CA 1
ATOM 3597 C C . TYR A 1 257 ? -5.762 26.927 -8.852 1.00 29.59 301 TYR A C 1
ATOM 3598 O O . TYR A 1 257 ? -4.579 27.241 -9.014 1.00 29.64 301 TYR A O 1
ATOM 3616 N N . PHE A 1 258 ? -6.267 25.767 -9.245 1.00 26.73 302 PHE A N 1
ATOM 3617 C CA . PHE A 1 258 ? -5.504 24.787 -10.008 1.00 24.80 302 PHE A CA 1
ATOM 3618 C C . PHE A 1 258 ? -6.157 24.689 -11.383 1.00 26.34 302 PHE A C 1
ATOM 3619 O O . PHE A 1 258 ? -7.225 24.087 -11.533 1.00 25.06 302 PHE A O 1
ATOM 3636 N N . LYS A 1 259 ? -5.526 25.302 -12.381 1.00 24.94 303 LYS A N 1
ATOM 3637 C CA . LYS A 1 259 ? -6.033 25.242 -13.745 1.00 24.88 303 LYS A CA 1
ATOM 3638 C C . LYS A 1 259 ? -5.679 23.902 -14.369 1.00 27.74 303 LYS A C 1
ATOM 3639 O O . LYS A 1 259 ? -4.520 23.481 -14.337 1.00 29.95 303 LYS A O 1
ATOM 3658 N N . LEU A 1 260 ? -6.675 23.242 -14.950 1.00 27.22 304 LEU A N 1
ATOM 3659 C CA . LEU A 1 260 ? -6.484 21.900 -15.476 1.00 28.01 304 LEU A CA 1
ATOM 3660 C C . LEU A 1 260 ? -5.866 21.937 -16.866 1.00 27.81 304 LEU A C 1
ATOM 3661 O O . LEU A 1 260 ? -6.264 22.733 -17.720 1.00 31.91 304 LEU A O 1
ATOM 3677 N N . ASN A 1 261 ? -4.888 21.063 -17.087 1.00 29.93 305 ASN A N 1
ATOM 3678 C CA . ASN A 1 261 ? -4.367 20.847 -18.429 1.00 30.77 305 ASN A CA 1
ATOM 3679 C C . ASN A 1 261 ? -5.476 20.294 -19.314 1.00 31.87 305 ASN A C 1
ATOM 3680 O O . ASN A 1 261 ? -5.999 19.204 -19.062 1.00 32.16 305 ASN A O 1
ATOM 3691 N N . GLN A 1 262 ? -5.841 21.049 -20.352 1.00 33.52 306 GLN A N 1
ATOM 3692 C CA . GLN A 1 262 ? -7.027 20.703 -21.129 1.00 32.37 306 GLN A CA 1
ATOM 3693 C C . GLN A 1 262 ? -6.808 19.463 -21.983 1.00 35.40 306 GLN A C 1
ATOM 3694 O O . GLN A 1 262 ? -7.764 18.732 -22.264 1.00 32.13 306 GLN A O 1
ATOM 3708 N N . GLN A 1 263 ? -5.569 19.198 -22.399 1.00 33.61 307 GLN A N 1
ATOM 3709 C CA . GLN A 1 263 ? -5.320 17.995 -23.184 1.00 37.10 307 GLN A CA 1
ATOM 3710 C C . GLN A 1 263 ? -5.424 16.749 -22.315 1.00 34.98 307 GLN A C 1
ATOM 3711 O O . GLN A 1 263 ? -5.991 15.735 -22.740 1.00 36.67 307 GLN A O 1
ATOM 3725 N N . LYS A 1 264 ? -4.896 16.807 -21.091 1.00 30.61 308 LYS A N 1
ATOM 3726 C CA . LYS A 1 264 ? -5.042 15.678 -20.179 1.00 31.88 308 LYS A CA 1
ATOM 3727 C C . LYS A 1 264 ? -6.495 15.497 -19.759 1.00 32.70 308 LYS A C 1
ATOM 3728 O O . LYS A 1 264 ? -6.969 14.364 -19.614 1.00 33.11 308 LYS A O 1
ATOM 3747 N N . LEU A 1 265 ? -7.216 16.601 -19.554 1.00 30.92 309 LEU A N 1
ATOM 3748 C CA . LEU A 1 265 ? -8.629 16.514 -19.196 1.00 32.01 309 LEU A CA 1
ATOM 3749 C C . LEU A 1 265 ? -9.416 15.795 -20.282 1.00 34.92 309 LEU A C 1
ATOM 3750 O O . LEU A 1 265 ? -10.215 14.894 -19.997 1.00 35.29 309 LEU A O 1
ATOM 3766 N N . GLN A 1 266 ? -9.198 16.180 -21.540 1.00 34.72 310 GLN A N 1
ATOM 3767 C CA . GLN A 1 266 ? -9.881 15.520 -22.644 1.00 37.00 310 GLN A CA 1
ATOM 3768 C C . GLN A 1 266 ? -9.504 14.047 -22.721 1.00 38.81 310 GLN A C 1
ATOM 3769 O O . GLN A 1 266 ? -10.342 13.207 -23.068 1.00 40.52 310 GLN A O 1
ATOM 3783 N N . GLU A 1 267 ? -8.255 13.715 -22.389 1.00 34.63 311 GLU A N 1
ATOM 3784 C CA . GLU A 1 267 ? -7.839 12.317 -22.348 1.00 37.47 311 GLU A CA 1
ATOM 3785 C C . GLU A 1 267 ? -8.605 11.552 -21.273 1.00 36.93 311 GLU A C 1
ATOM 3786 O O . GLU A 1 267 ? -9.135 10.464 -21.525 1.00 36.53 311 GLU A O 1
ATOM 3798 N N . VAL A 1 268 ? -8.670 12.111 -20.063 1.00 32.03 312 VAL A N 1
ATOM 3799 C CA . VAL A 1 268 ? -9.370 11.449 -18.965 1.00 34.01 312 VAL A CA 1
ATOM 3800 C C . VAL A 1 268 ? -10.849 11.282 -19.293 1.00 34.09 312 VAL A C 1
ATOM 3801 O O . VAL A 1 268 ? -11.450 10.240 -19.004 1.00 32.98 312 VAL A O 1
ATOM 3814 N N . LYS A 1 269 ? -11.463 12.306 -19.887 1.00 31.35 313 LYS A N 1
ATOM 3815 C CA . LYS A 1 269 ? -12.880 12.220 -20.228 1.00 31.53 313 LYS A CA 1
ATOM 3816 C C . LYS A 1 269 ? -13.144 11.059 -21.180 1.00 34.54 313 LYS A C 1
ATOM 3817 O O . LYS A 1 269 ? -14.055 10.253 -20.958 1.00 31.31 313 LYS A O 1
ATOM 3836 N N . LYS A 1 270 ? -12.349 10.957 -22.249 1.00 36.20 314 LYS A N 1
ATOM 3837 C CA . LYS A 1 270 ? -12.509 9.849 -23.186 1.00 37.33 314 LYS A CA 1
ATOM 3838 C C . LYS A 1 270 ? -12.321 8.510 -22.487 1.00 36.05 314 LYS A C 1
ATOM 3839 O O . LYS A 1 270 ? -13.041 7.546 -22.770 1.00 37.25 314 LYS A O 1
ATOM 3858 N N . GLU A 1 271 ? -11.353 8.433 -21.572 1.00 34.85 315 GLU A N 1
ATOM 3859 C CA . GLU A 1 271 ? -11.074 7.177 -20.888 1.00 38.53 315 GLU A CA 1
ATOM 3860 C C . GLU A 1 271 ? -12.254 6.742 -20.028 1.00 36.85 315 GLU A C 1
ATOM 3861 O O . GLU A 1 271 ? -12.642 5.568 -20.041 1.00 37.09 315 GLU A O 1
ATOM 3873 N N . LEU A 1 272 ? -12.840 7.674 -19.274 1.00 33.04 316 LEU A N 1
ATOM 3874 C CA . LEU A 1 272 ? -13.956 7.320 -18.402 1.00 32.61 316 LEU A CA 1
ATOM 3875 C C . LEU A 1 272 ? -15.231 7.097 -19.204 1.00 33.09 316 LEU A C 1
ATOM 3876 O O . LEU A 1 272 ? -16.044 6.232 -18.859 1.00 32.90 316 LEU A O 1
ATOM 3892 N N . GLN A 1 273 ? -15.425 7.864 -20.277 1.00 30.04 317 GLN A N 1
ATOM 3893 C CA . GLN A 1 273 ? -16.570 7.632 -21.149 1.00 34.16 317 GLN A CA 1
ATOM 3894 C C . GLN A 1 273 ? -16.525 6.232 -21.748 1.00 38.62 317 GLN A C 1
ATOM 3895 O O . GLN A 1 273 ? -17.551 5.546 -21.822 1.00 35.40 317 GLN A O 1
ATOM 3909 N N . ASN A 1 274 ? -15.342 5.787 -22.176 1.00 36.85 318 ASN A N 1
ATOM 3910 C CA . ASN A 1 274 ? -15.217 4.439 -22.721 1.00 43.01 318 ASN A CA 1
ATOM 3911 C C . ASN A 1 274 ? -15.449 3.384 -21.646 1.00 42.27 318 ASN A C 1
ATOM 3912 O O . ASN A 1 274 ? -16.087 2.357 -21.905 1.00 45.87 318 ASN A O 1
ATOM 3923 N N . ASP A 1 275 ? -14.941 3.616 -20.433 1.00 37.83 319 ASP A N 1
ATOM 3924 C CA . ASP A 1 275 ? -15.157 2.666 -19.346 1.00 39.84 319 ASP A CA 1
ATOM 3925 C C . ASP A 1 275 ? -16.638 2.524 -19.023 1.00 39.26 319 ASP A C 1
ATOM 3926 O O . ASP A 1 275 ? -17.118 1.419 -18.745 1.00 40.14 319 ASP A O 1
ATOM 3935 N N . LEU A 1 276 ? -17.375 3.631 -19.047 1.00 36.06 320 LEU A N 1
ATOM 3936 C CA . LEU A 1 276 ? -18.795 3.618 -18.725 1.00 35.50 320 LEU A CA 1
ATOM 3937 C C . LEU A 1 276 ? -19.669 3.221 -19.908 1.00 39.76 320 LEU A C 1
ATOM 3938 O O . LEU A 1 276 ? -20.889 3.118 -19.746 1.00 40.35 320 LEU A O 1
ATOM 3954 N N . GLY A 1 277 ? -19.085 2.986 -21.078 1.00 39.96 321 GLY A N 1
ATOM 3955 C CA . GLY A 1 277 ? -19.864 2.601 -22.242 1.00 45.92 321 GLY A CA 1
ATOM 3956 C C . GLY A 1 277 ? -20.777 3.693 -22.755 1.00 48.12 321 GLY A C 1
ATOM 3957 O O . GLY A 1 277 ? -21.887 3.399 -23.219 1.00 50.55 321 GLY A O 1
ATOM 3961 N N . VAL A 1 278 ? -20.340 4.947 -22.684 1.00 46.47 322 VAL A N 1
ATOM 3962 C CA . VAL A 1 278 ? -21.138 6.067 -23.166 1.00 45.65 322 VAL A CA 1
ATOM 3963 C C . VAL A 1 278 ? -20.370 6.832 -24.236 1.00 45.59 322 VAL A C 1
ATOM 3964 O O . VAL A 1 278 ? -20.891 7.773 -24.833 1.00 50.22 322 VAL A O 1
#

Radius of gyration: 17.77 Å; Cα contacts (8 Å, |Δi|>4): 476; chains: 1; bounding box: 44×49×42 Å

InterPro domains:
  IPR004474 Cell envelope-related transcriptional attenuator domain [PF03816] (95-243)
  IPR004474 Cell envelope-related transcriptional attenuator domain [TIGR00350] (94-243)
  IPR050922 LytR/CpsA/Psr cell wall biosynthesis [PTHR33392] (3-320)

CATH classification: 3.30.420.590 (+1 more: 3.40.630.190)

Secondary structure (DSSP, 8-state):
----TT-SS-TT-SS---TTTS-EEEEEEEE------EEEEEEEEEETTTTEEEEEEPPTTBEEEETTTEEEETTHHHHHHHHHHHHHHHHHHH-S---EEEEE-HHHHHHHHHHTT-EEEEE--HHHHHHHHHHTTTS----SEEEEE-HHHHHHHHH--SSS--HHHHHHHHHHHHHHHHHHT--TTTTSEEESS-HHHHHHHHHHHTT-SEEEEE---EEEE-TTS--EEEEPHHHHHHHHHHHHHHTT-

Foldseek 3Di:
DDAAPCDDFFPLDPDDDDPVPFKAKEWEFEFAVCCTFTCWTKMWTAQLVQLEIEIETDWQQAFFQQVPPGTGGLRCQCVVPNPNSNQVRVCVLLVDHHGKYKYFYLQLQQLLQVVLVFFKDADDDPVLQVQLCVVVVNPAGDDHGIDGDHSVNLSSSLPGDDDRTCPVSNVSVVRRVVRSLQSVLVVSNPPGMDMNDDPVVVVVCSVSNNDGPYYYYDYFQADWDQPDNDTHGYTDVVSSVVVSVVSCVSRVD

B-factor: mean 42.83, std 17.01, range [20.89, 132.12]

Nearest PDB structures (foldseek):
  6mpt-assembly1_A  TM=1.004E+00  e=2.012E-59  Bacillus subtilis
  6mps-assembly1_A  TM=9.845E-01  e=7.141E-55  Bacillus subtilis
  3mej-assembly1_A  TM=9.841E-01  e=6.663E-53  Bacillus subtilis
  6uex-assembly1_A  TM=8.490E-01  e=2.491E-20  Staphylococcus aureus subsp. aureus N315
  3pe5-assembly2_B  TM=7.885E-01  e=2.491E-20  [Clostridium] leptum DSM 753

Solvent-accessible surface area: 12960 Å² total; per-residue (Å²): 137,58,96,14,83,48,46,186,55,2,106,70,27,159,161,162,30,47,63,53,162,42,16,0,0,17,0,40,3,19,11,58,73,133,145,36,118,0,39,23,2,6,0,8,2,13,22,45,93,106,69,33,4,44,14,0,18,1,16,24,7,0,56,11,48,0,39,81,93,34,144,19,28,0,0,42,0,6,23,97,30,4,20,44,14,0,4,87,0,0,10,86,17,0,63,0,2,0,8,26,5,25,26,24,30,59,64,1,39,50,55,41,0,74,115,40,121,4,0,124,3,54,5,162,41,74,159,30,10,81,60,0,73,156,74,19,183,38,141,1,81,7,116,116,30,78,63,80,7,63,0,82,46,0,16,10,16,17,120,8,81,154,72,71,65,17,98,87,25,2,74,20,21,8,63,1,42,31,11,23,50,74,68,24,114,138,147,71,44,55,104,45,38,87,19,24,16,27,74,156,66,30,108,54,22,90,84,15,34,20,59,32,166,51,69,104,57,25,65,9,55,30,129,84,65,107,72,90,73,57,16,30,36,62,13,64,120,146,50,16,75,97,0,32,121,50,0,42,119,14,7,69,95

Sequence (253 aa):
HVSLARGEQSVKRIKEFDPGKDSFSVLLLGIDARQARSDANVLVTFNRKEKTAKMLSIPRDAYVNIPGHGYDKFTHAHAYGGVDLTVKTVEEMLDIPVDYVVESNFTAFEDVVNELNGVKVTVKSDKVIQQIKKDTKGKVVLQKGTHTLDGEEALAYVRTRKADSDLLRGQRQMEVLSAIIDKSKSDTMGQNLKMNLSLKDAIGLFPFITSLKSVESIQLTGYDYEPAGVYYFKLNQQKLQEVKKELQNDLGV

Organism: Bacillus subtilis (strain 168) (NCBI:txid224308)

=== Feature glossary ===
Key to the feature types in this record:

pLDDT. pLDDT is the predicted lDDT-Cα score: AlphaFold's confidence that the local environment of each residue (all inter-atomic distances within 15 Å) is correctly placed. It is a per-residue number between 0 and 100, with higher meaning more reliable.

Radius of gyration, Cα contacts, bounding box. The geometric summary reports three shape descriptors. Rg (radius of gyration) measures how spread out the Cα atoms are about their centre of mass; compact globular proteins have small Rg, elongated or unfolded ones large. Cα contacts (<8 Å, |i−j|>4) count long-range residue pairs in spatial proximity — high for tightly packed folds, near zero for rods or random coil. The bounding-box extents give the protein's footprint along x, y, z in Å.

Backbone torsions (φ/ψ). Backbone dihedral angles. Every residue except chain termini has a φ (preceding-C → N → Cα → C) and a ψ (N → Cα → C → next-N). They are reported in degrees following the IUPAC sign convention. Secondary structure is essentially a statement about which (φ, ψ) basin each residue occupies.

Contact-map, Ramachandran, and PAE plots. Plot images: a contact map (which residues are close in 3D, as an N×N binary image), a Ramachandran scatter (backbone torsion angles, revealing secondary-structure composition at a glance), and — for AlphaFold structures — a PAE heatmap (pairwise prediction confidence).

Predicted aligned error. Predicted Aligned Error (PAE) is an AlphaFold confidence matrix: entry (i, j) is the expected error in the position of residue j, in ångströms, when the prediction is superimposed on the true structure at residue i. Low PAE within a block of residues means that block is internally rigid and well-predicted; high PAE between two blocks means their relative placement is uncertain even if each block individually is confident.

Secondary structure (3-state, P-SEA). Three-state secondary structure (P-SEA) collapses the eight DSSP classes into helix (a), strand (b), and coil (c). P-SEA assigns these from Cα geometry alone — distances and angles — without requiring backbone oxygens, so it works on any Cα trace.

Solvent-accessible surface area. Solvent-accessible surface area (SASA) is the area in Å² traced out by the centre of a 1.4 Å probe sphere (a water molecule) rolled over the protein's van der Waals surface (Shrake–Rupley / Lee–Richards construction). Buried residues have near-zero SASA; fully exposed residues can exceed 200 Å². The total SASA scales roughly with the number of surface residues.

Foldseek 3Di. The Foldseek 3Di string encodes local tertiary geometry as a 20-letter alphabet — one character per residue — derived from the relative positions of nearby Cα atoms. Unlike the amino-acid sequence, 3Di is a direct function of the 3D structure, so two proteins with the same fold have similar 3Di strings even at low sequence identity.

B-factor. For experimental (PDB) structures, the B-factor (temperature factor) quantifies the positional spread of each atom in the crystal — a combination of thermal vibration and static disorder — in units of Å². High B-factors mark flexible loops or poorly resolved regions; low B-factors mark the rigid, well-ordered core.

mmCIF coordinates. The mmCIF block holds the 3D Cartesian coordinates of each backbone atom (N, Cα, C, O) in ångströms. mmCIF is the PDB's canonical archive format — a tagged-loop text representation of the atomic model.

InterPro / GO / CATH / organism. Functional annotations link the protein to curated databases. InterPro entries identify conserved domains and families by matching the sequence against member-database signatures (Pfam, PROSITE, CDD, …). Gene Ontology (GO) terms describe molecular function, biological process, and cellular component in a controlled vocabulary. CATH places the structure in a hierarchical fold classification (Class/Architecture/Topology/Homologous-superfamily). The organism is the source species.

Rendered structure images. Structure images are PyMOL renders from six orthogonal camera directions. Cartoon representation draws helices as coils and strands as arrows; sticks shows the backbone as bonds; surface shows the solvent-excluded envelope. Rainbow coloring maps sequence position to hue (blue→red, N→C); chain coloring assigns a distinct color per polypeptide.

Sequence. This is the polypeptide sequence — one letter per residue, N-terminus first. Length ranges from a few dozen residues for small domains to over a thousand for large multi-domain proteins.

Secondary structure (8-state, DSSP). The SS8 string is DSSP's per-residue secondary-structure call. α-helix (H) means an i→i+4 H-bond ladder; β-strand (E) means the residue participates in a β-sheet; 3₁₀ (G) and π (I) are tighter and wider helices; T/S are turns/bends; '-' is loop.

Nearest PDB structures. Structural nearest neighbors (via Foldseek easy-search vs the PDB). Reported per hit: target PDB id, E-value, and alignment TM-score. A TM-score above ~0.5 is the conventional threshold for 'same fold'.